Protein AF-A0A2E8S1W1-F1 (afdb_monomer_lite)

Sequence (260 aa):
MSAVVEEIRAYMEEKSALFGANGSVNFFDLLGVPNDATTDLIQKTYFQAVKKIHPDQLDRVGASELKQEAGELFQKLTEAYETLSDVRKRAIYMREAEKVKEGGPTVSSEDEARIFAHRASVMLKRSQFQEAETFCRRALEICPHDFNYKLDLVWALFQNPHVEASTREEEIRPILEGILKQHPGNARALYFMALYYKGKDQLNRERRYLTQALNVDPNYRDVQREMRLLEMRLRKRKKSFMGKLSDLLGSKGKKKKGGK

Structure (mmCIF, N/CA/C/O backbone):
data_AF-A0A2E8S1W1-F1
#
_entry.id   AF-A0A2E8S1W1-F1
#
loop_
_atom_site.group_PDB
_atom_site.id
_atom_site.type_symbol
_atom_site.label_atom_id
_atom_site.label_alt_id
_atom_site.label_comp_id
_atom_site.label_asym_id
_atom_site.label_entity_id
_atom_site.label_seq_id
_atom_site.pdbx_PDB_ins_code
_atom_site.Cartn_x
_atom_site.Cartn_y
_atom_site.Cartn_z
_atom_site.occupancy
_atom_site.B_iso_or_equiv
_atom_site.auth_seq_id
_atom_site.auth_comp_id
_atom_site.auth_asym_id
_atom_site.auth_atom_id
_atom_site.pdbx_PDB_model_num
ATOM 1 N N . MET A 1 1 ? 0.074 24.095 47.920 1.00 57.41 1 MET A N 1
ATOM 2 C CA . MET A 1 1 ? -0.932 23.016 47.840 1.00 57.41 1 MET A CA 1
ATOM 3 C C . MET A 1 1 ? -0.348 21.769 48.489 1.00 57.41 1 MET A C 1
ATOM 5 O O . MET A 1 1 ? 0.867 21.612 48.459 1.00 57.41 1 MET A O 1
ATOM 9 N N . SER A 1 2 ? -1.165 20.962 49.172 1.00 78.94 2 SER A N 1
ATOM 10 C CA . SER A 1 2 ? -0.705 19.731 49.841 1.00 78.94 2 SER A CA 1
ATOM 11 C C . SER A 1 2 ? -0.210 18.722 48.800 1.00 78.94 2 SER A C 1
ATOM 13 O O . SER A 1 2 ? -0.837 18.586 47.754 1.00 78.94 2 SER A O 1
ATOM 15 N N . ALA A 1 3 ? 0.877 17.993 49.081 1.00 86.44 3 ALA A N 1
ATOM 16 C CA . ALA A 1 3 ? 1.422 16.970 48.175 1.00 86.44 3 ALA A CA 1
ATOM 17 C C . ALA A 1 3 ? 0.371 15.920 47.757 1.00 86.44 3 ALA A C 1
ATOM 19 O O . ALA A 1 3 ? 0.398 15.424 46.637 1.00 86.44 3 ALA A O 1
ATOM 20 N N . VAL A 1 4 ? -0.600 15.646 48.635 1.00 87.50 4 VAL A N 1
ATOM 21 C CA . VAL A 1 4 ? -1.721 14.730 48.369 1.00 87.50 4 VAL A CA 1
ATOM 22 C C . VAL A 1 4 ? -2.691 15.300 47.327 1.00 87.50 4 VAL A C 1
ATOM 24 O O . VAL A 1 4 ? -3.240 14.554 46.525 1.00 87.50 4 VAL A O 1
ATOM 27 N N . VAL A 1 5 ? -2.900 16.619 47.323 1.00 89.12 5 VAL A N 1
ATOM 28 C CA . VAL A 1 5 ? -3.777 17.291 46.351 1.00 89.12 5 VAL A CA 1
ATOM 29 C C . VAL A 1 5 ? -3.150 17.259 44.960 1.00 89.12 5 VAL A C 1
ATOM 31 O O . VAL A 1 5 ? -3.847 16.970 43.993 1.00 89.12 5 VAL A O 1
ATOM 34 N N . GLU A 1 6 ? -1.834 17.468 44.862 1.00 90.19 6 GLU A N 1
ATOM 35 C CA . GLU A 1 6 ? -1.113 17.342 43.587 1.00 90.19 6 GLU A CA 1
ATOM 36 C C . GLU A 1 6 ? -1.118 15.901 43.058 1.00 90.19 6 GLU A C 1
ATOM 38 O O . GLU A 1 6 ? -1.286 15.695 41.862 1.00 90.19 6 GLU A O 1
ATOM 43 N N . GLU A 1 7 ? -1.004 14.891 43.929 1.00 91.56 7 GLU A N 1
ATOM 44 C CA . GLU A 1 7 ? -1.102 13.483 43.514 1.00 91.56 7 GLU A CA 1
ATOM 45 C C . GLU A 1 7 ? -2.489 13.153 42.942 1.00 91.56 7 GLU A C 1
ATOM 47 O O . GLU A 1 7 ? -2.600 12.494 41.907 1.00 91.56 7 GLU A O 1
ATOM 52 N N . ILE A 1 8 ? -3.555 13.624 43.597 1.00 91.38 8 ILE A N 1
ATOM 53 C CA . ILE A 1 8 ? -4.930 13.423 43.123 1.00 91.38 8 ILE A CA 1
ATOM 54 C C . ILE A 1 8 ? -5.146 14.146 41.793 1.00 91.38 8 ILE A C 1
ATOM 56 O O . ILE A 1 8 ? -5.716 13.556 40.877 1.00 91.38 8 ILE A O 1
ATOM 60 N N . ARG A 1 9 ? -4.650 15.381 41.658 1.00 91.06 9 ARG A N 1
ATOM 61 C CA . ARG A 1 9 ? -4.725 16.135 40.405 1.00 91.06 9 ARG A CA 1
ATOM 62 C C . ARG A 1 9 ? -3.997 15.416 39.274 1.00 91.06 9 ARG A C 1
ATOM 64 O O . ARG A 1 9 ? -4.606 15.177 38.241 1.00 91.06 9 ARG A O 1
ATOM 71 N N . ALA A 1 10 ? -2.748 15.003 39.484 1.00 91.38 10 ALA A N 1
ATOM 72 C CA . ALA A 1 10 ? -1.971 14.285 38.476 1.00 91.38 10 ALA A CA 1
ATOM 73 C C . ALA A 1 10 ? -2.659 12.979 38.047 1.00 91.38 10 ALA A C 1
ATOM 75 O O . ALA A 1 10 ? -2.710 12.662 36.862 1.00 91.38 10 ALA A O 1
ATOM 76 N N . TYR A 1 11 ? -3.250 12.248 38.999 1.00 91.31 11 TYR A N 1
ATOM 77 C CA . TYR A 1 11 ? -4.041 11.055 38.703 1.00 91.31 11 TYR A CA 1
ATOM 78 C C . TYR A 1 11 ? -5.283 11.373 37.856 1.00 91.31 11 TYR A C 1
ATOM 80 O O . TYR A 1 11 ? -5.591 10.647 36.911 1.00 91.31 11 TYR A O 1
ATOM 88 N N . MET A 1 12 ? -6.004 12.449 38.178 1.00 91.00 12 MET A N 1
ATOM 89 C CA . MET A 1 12 ? -7.176 12.879 37.414 1.00 91.00 12 MET A CA 1
ATOM 90 C C . MET A 1 12 ? -6.792 13.344 36.006 1.00 91.00 12 MET A C 1
ATOM 92 O O . MET A 1 12 ? -7.441 12.939 35.048 1.00 91.00 12 MET A O 1
ATOM 96 N N . GLU A 1 13 ? -5.714 14.114 35.862 1.00 89.69 13 GLU A N 1
ATOM 97 C CA . GLU A 1 13 ? -5.177 14.548 34.568 1.00 89.69 13 GLU A CA 1
ATOM 98 C C . GLU A 1 13 ? -4.751 13.354 33.702 1.00 89.69 13 GLU A C 1
ATOM 100 O O . GLU A 1 13 ? -5.134 13.277 32.535 1.00 89.69 13 GLU A O 1
ATOM 105 N N . GLU A 1 14 ? -4.026 12.384 34.273 1.00 90.00 14 GLU A N 1
ATOM 106 C CA . GLU A 1 14 ? -3.612 11.156 33.583 1.00 90.00 14 GLU A CA 1
ATOM 107 C C . GLU A 1 14 ? -4.822 10.383 33.040 1.00 90.00 14 GLU A C 1
ATOM 109 O O . GLU A 1 14 ? -4.818 9.935 31.892 1.00 90.00 14 GLU A O 1
ATOM 114 N N . LYS A 1 15 ? -5.879 10.233 33.848 1.00 88.00 15 LYS A N 1
ATOM 115 C CA . LYS A 1 15 ? -7.078 9.485 33.451 1.00 88.00 15 LYS A CA 1
ATOM 116 C C . LYS A 1 15 ? -7.953 10.246 32.465 1.00 88.00 15 LYS A C 1
ATOM 118 O O . LYS A 1 15 ? -8.429 9.639 31.507 1.00 88.00 15 LYS A O 1
ATOM 123 N N . SER A 1 16 ? -8.118 11.550 32.648 1.00 85.88 16 SER A N 1
ATOM 124 C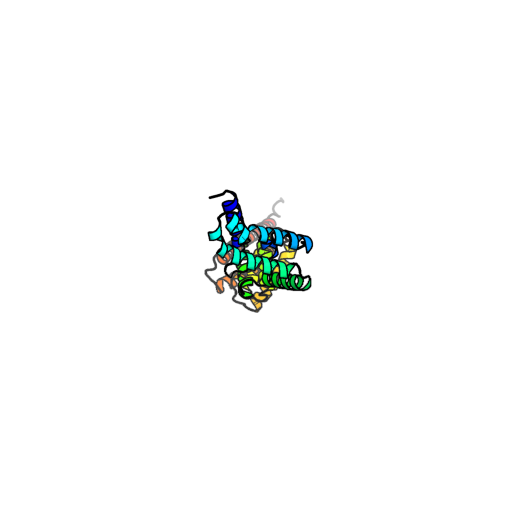 CA . SER A 1 16 ? -8.860 12.403 31.717 1.00 85.88 16 SER A CA 1
ATOM 125 C C . SER A 1 16 ? -8.157 12.524 30.361 1.00 85.88 16 SER A C 1
ATOM 127 O O . SER A 1 16 ? -8.830 12.614 29.337 1.00 85.88 16 SER A O 1
ATOM 129 N N . ALA A 1 17 ? -6.823 12.428 30.306 1.00 85.94 17 ALA A N 1
ATOM 130 C CA . ALA A 1 17 ? -6.064 12.410 29.051 1.00 85.94 17 ALA A CA 1
ATOM 131 C C . ALA A 1 17 ? -6.349 11.178 28.166 1.00 85.94 17 ALA A C 1
ATOM 133 O O . ALA A 1 17 ? -6.046 11.195 26.973 1.00 85.94 17 ALA A O 1
ATOM 134 N N . LEU A 1 18 ? -6.945 10.116 28.723 1.00 81.12 18 LEU A N 1
ATOM 135 C CA . LEU A 1 18 ? -7.378 8.939 27.961 1.00 81.12 18 LEU A CA 1
ATOM 136 C C . LEU A 1 18 ? -8.687 9.178 27.195 1.00 81.12 18 LEU A C 1
ATOM 138 O O . LEU A 1 18 ? -9.080 8.340 26.379 1.00 81.12 18 LEU A O 1
ATOM 142 N N . PHE A 1 19 ? -9.390 10.280 27.462 1.00 82.81 19 PHE A N 1
ATOM 143 C CA . PHE A 1 19 ? -10.653 10.581 26.802 1.00 82.81 19 PHE A CA 1
ATOM 144 C C . PHE A 1 19 ? -10.385 11.117 25.391 1.00 82.81 19 PHE A C 1
ATOM 146 O O . PHE A 1 19 ? -9.655 12.083 25.184 1.00 82.81 19 PHE A O 1
ATOM 153 N N . GLY A 1 20 ? -10.992 10.479 24.393 1.00 75.94 20 GLY A N 1
ATOM 154 C CA . GLY A 1 20 ? -10.967 10.947 23.011 1.00 75.94 20 GLY A CA 1
ATOM 155 C C . GLY A 1 20 ? -11.817 12.204 22.807 1.00 75.94 20 GLY A C 1
ATOM 156 O O . GLY A 1 20 ? -12.619 12.577 23.659 1.00 75.94 20 GLY A O 1
ATOM 157 N N . ALA A 1 21 ? -11.711 12.814 21.621 1.00 67.75 21 ALA A N 1
ATOM 158 C CA . ALA A 1 21 ? -12.393 14.068 21.267 1.00 67.75 21 ALA A CA 1
ATOM 159 C C . ALA A 1 21 ? -13.928 14.054 21.446 1.00 67.75 21 ALA A C 1
ATOM 161 O O . ALA A 1 21 ? -14.534 15.109 21.602 1.00 67.75 21 ALA A O 1
ATOM 162 N N . ASN A 1 22 ? -14.546 12.868 21.460 1.00 70.62 22 ASN A N 1
ATOM 163 C CA . ASN A 1 22 ? -15.988 12.679 21.654 1.00 70.62 22 ASN A CA 1
ATOM 164 C C . ASN A 1 22 ? -16.347 12.166 23.066 1.00 70.62 22 ASN A C 1
ATOM 166 O O . ASN A 1 22 ? -17.448 11.661 23.271 1.00 70.62 22 ASN A O 1
ATOM 170 N N . GLY A 1 23 ? -15.414 12.201 24.025 1.00 71.00 23 GLY A N 1
ATOM 171 C CA . GLY A 1 23 ? -15.597 11.638 25.371 1.00 71.00 23 GLY A CA 1
ATOM 172 C C . GLY A 1 23 ? -15.550 10.103 25.432 1.00 71.00 23 GLY A C 1
ATOM 173 O O . GLY A 1 23 ? -15.919 9.506 26.444 1.00 71.00 23 GLY A O 1
ATOM 174 N N . SER A 1 24 ? -15.119 9.448 24.349 1.00 77.00 24 SER A N 1
ATOM 175 C CA . SER A 1 24 ? -14.924 7.996 24.278 1.00 77.00 24 SER A CA 1
ATOM 176 C C . SER A 1 24 ? -13.621 7.584 24.962 1.00 77.00 24 SER A C 1
ATOM 178 O O . SER A 1 24 ? -12.595 8.218 24.732 1.00 77.00 24 SER A O 1
ATOM 180 N N . VAL A 1 25 ? -13.622 6.489 25.718 1.00 84.81 25 VAL A N 1
ATOM 181 C CA . VAL A 1 25 ? -12.427 5.976 26.403 1.00 84.81 25 VAL A CA 1
ATOM 182 C C . VAL A 1 25 ? -12.438 4.452 26.427 1.00 84.81 25 VAL A C 1
ATOM 184 O O . VAL A 1 25 ? -13.498 3.827 26.502 1.00 84.81 25 VAL A O 1
ATOM 187 N N . ASN A 1 26 ? -11.257 3.840 26.357 1.00 87.44 26 ASN A N 1
ATOM 188 C CA . ASN A 1 26 ? -11.120 2.410 26.591 1.00 87.44 26 ASN A CA 1
ATOM 189 C C . ASN A 1 26 ? -11.260 2.120 28.094 1.00 87.44 26 ASN A C 1
ATOM 191 O O . ASN A 1 26 ? -10.493 2.626 28.910 1.00 87.44 26 ASN A O 1
ATOM 195 N N . PHE A 1 27 ? -12.233 1.290 28.463 1.00 93.44 27 PHE A N 1
ATOM 196 C CA . PHE A 1 27 ? -12.552 0.967 29.8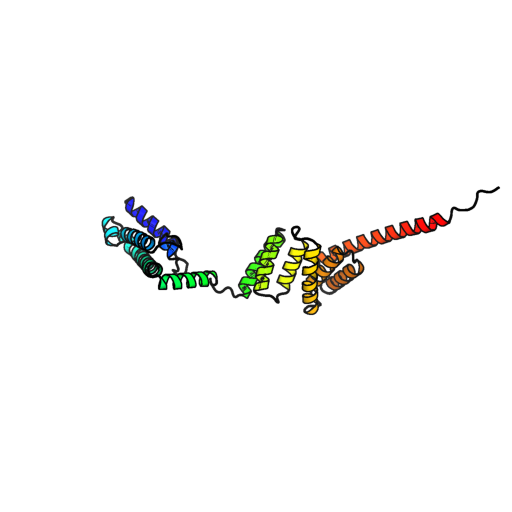50 1.00 93.44 27 PHE A CA 1
ATOM 197 C C . PHE A 1 27 ? -11.439 0.185 30.557 1.00 93.44 27 PHE A C 1
ATOM 199 O O . PHE A 1 27 ? -11.247 0.368 31.759 1.00 93.44 27 PHE A O 1
ATOM 206 N N . PHE A 1 28 ? -10.673 -0.633 29.829 1.00 90.75 28 PHE A N 1
ATOM 207 C CA . PHE A 1 28 ? -9.520 -1.344 30.387 1.00 90.75 28 PHE A CA 1
ATOM 208 C C . PHE A 1 28 ? -8.396 -0.365 30.744 1.00 90.75 28 PHE A C 1
ATOM 210 O O . PHE A 1 28 ? -7.882 -0.394 31.864 1.00 90.75 28 PHE A O 1
ATOM 217 N N . ASP A 1 29 ? -8.094 0.570 29.840 1.00 90.44 29 ASP A N 1
ATOM 218 C CA . ASP A 1 29 ? -7.067 1.598 30.046 1.00 90.44 29 ASP A CA 1
ATOM 219 C C . ASP A 1 29 ? -7.478 2.580 31.157 1.00 90.44 29 ASP A C 1
ATOM 221 O O . ASP A 1 29 ? -6.677 2.925 32.034 1.00 90.44 29 ASP A O 1
ATOM 225 N N . LEU A 1 30 ? -8.762 2.962 31.194 1.00 93.12 30 LEU A N 1
ATOM 226 C CA . LEU A 1 30 ? -9.318 3.816 32.242 1.00 93.12 30 LEU A CA 1
ATOM 227 C C . LEU A 1 30 ? -9.140 3.183 33.629 1.00 93.12 30 LEU A C 1
ATOM 229 O O . LEU A 1 30 ? -8.628 3.835 34.542 1.00 93.12 30 LEU A O 1
ATOM 233 N N . LEU A 1 31 ? -9.466 1.895 33.778 1.00 91.38 31 LEU A N 1
ATOM 234 C CA . LEU A 1 31 ? -9.254 1.151 35.026 1.00 91.38 31 LEU A CA 1
ATOM 235 C C . LEU A 1 31 ? -7.788 0.750 35.267 1.00 91.38 31 LEU A C 1
ATOM 237 O O . LEU A 1 31 ? -7.452 0.344 36.379 1.00 91.38 31 LEU A O 1
ATOM 241 N N . GLY A 1 32 ? -6.913 0.883 34.266 1.00 90.50 32 GLY A N 1
ATOM 242 C CA . GLY A 1 32 ? -5.499 0.509 34.350 1.00 90.50 32 GLY A CA 1
ATOM 243 C C . GLY A 1 32 ? -5.280 -0.999 34.488 1.00 90.50 32 GLY A C 1
ATOM 244 O O . GLY A 1 32 ? -4.398 -1.426 35.232 1.00 90.50 32 GLY A O 1
ATOM 245 N N . VAL A 1 33 ? -6.108 -1.808 33.825 1.00 90.25 33 VAL A N 1
ATOM 246 C CA . VAL A 1 33 ? -6.064 -3.279 33.881 1.00 90.25 33 VAL A CA 1
ATOM 247 C C . VAL A 1 33 ? -5.878 -3.868 32.480 1.00 90.25 33 VAL A C 1
ATOM 249 O O . VAL A 1 33 ? -6.314 -3.258 31.506 1.00 90.25 33 VAL A O 1
ATOM 252 N N . PRO A 1 34 ? -5.253 -5.051 32.336 1.00 85.38 34 PRO A N 1
ATOM 253 C CA . PRO A 1 34 ? -5.108 -5.682 31.028 1.00 85.38 34 PRO A CA 1
ATOM 254 C C . PRO A 1 34 ? -6.450 -6.221 30.495 1.00 85.38 34 PRO A C 1
ATOM 256 O O . PRO A 1 34 ? -7.392 -6.464 31.251 1.00 85.38 34 PRO A O 1
ATOM 259 N N . ASN A 1 35 ? -6.534 -6.455 29.181 1.00 83.06 35 ASN A N 1
ATOM 260 C CA . ASN A 1 35 ? -7.765 -6.921 28.518 1.00 83.06 35 ASN A CA 1
ATOM 261 C C . ASN A 1 35 ? -8.246 -8.304 28.998 1.00 83.06 35 ASN A C 1
ATOM 263 O O . ASN A 1 35 ? -9.426 -8.631 28.858 1.00 83.06 35 ASN A O 1
ATOM 267 N N . ASP A 1 36 ? -7.354 -9.116 29.566 1.00 84.38 36 ASP A N 1
ATOM 268 C CA . ASP A 1 36 ? -7.612 -10.438 30.144 1.00 84.38 36 ASP A CA 1
ATOM 269 C C . ASP A 1 36 ? -7.817 -10.403 31.673 1.00 84.38 36 ASP A C 1
ATOM 271 O O . ASP A 1 36 ? -7.948 -11.452 32.302 1.00 84.38 36 ASP A O 1
ATOM 275 N N . ALA A 1 37 ? -7.917 -9.210 32.277 1.00 86.19 37 ALA A N 1
ATOM 276 C CA . ALA A 1 37 ? -8.109 -9.036 33.716 1.00 86.19 37 ALA A CA 1
ATOM 277 C C . ALA A 1 37 ? -9.311 -9.824 34.257 1.00 86.19 37 ALA A C 1
ATOM 279 O O . ALA A 1 37 ? -10.367 -9.904 33.620 1.00 86.19 37 ALA A O 1
ATOM 280 N N . THR A 1 38 ? -9.172 -10.363 35.467 1.00 90.44 38 THR A N 1
ATOM 281 C CA . THR A 1 38 ? -10.262 -11.033 36.187 1.00 90.44 38 THR A CA 1
ATOM 282 C C . THR A 1 38 ? -11.248 -10.019 36.772 1.00 90.44 38 THR A C 1
ATOM 284 O O . THR A 1 38 ? -10.898 -8.861 37.015 1.00 90.44 38 THR A O 1
ATOM 287 N N . THR A 1 39 ? -12.484 -10.452 37.041 1.00 91.69 39 THR A N 1
ATOM 288 C CA . THR A 1 39 ? -13.510 -9.606 37.679 1.00 91.69 39 THR A CA 1
ATOM 289 C C . THR A 1 39 ? -13.045 -9.066 39.034 1.00 91.69 39 THR A C 1
ATOM 291 O O . THR A 1 39 ? -13.258 -7.890 39.322 1.00 91.69 39 THR A O 1
ATOM 294 N N . ASP A 1 40 ? -12.321 -9.870 39.818 1.00 92.12 40 ASP A N 1
ATOM 295 C CA . ASP A 1 40 ? -11.755 -9.448 41.106 1.00 92.12 40 ASP A CA 1
ATOM 296 C C . ASP A 1 40 ? -10.742 -8.305 40.946 1.00 92.12 40 ASP A C 1
ATOM 298 O O . ASP A 1 40 ? -10.721 -7.363 41.743 1.00 92.12 40 ASP A O 1
ATOM 302 N N . LEU A 1 41 ? -9.904 -8.358 39.901 1.00 89.75 41 LEU A N 1
ATOM 303 C CA . LEU A 1 41 ? -8.933 -7.303 39.614 1.00 89.75 41 LEU A CA 1
ATOM 304 C C . LEU A 1 41 ? -9.638 -6.007 39.198 1.00 89.75 41 LEU A C 1
ATOM 306 O O . LEU A 1 41 ? -9.303 -4.950 39.726 1.00 89.75 41 LEU A O 1
ATOM 310 N N . ILE A 1 42 ? -10.639 -6.104 38.319 1.00 93.56 42 ILE A N 1
ATOM 311 C CA . ILE A 1 42 ? -11.478 -4.979 37.870 1.00 93.56 42 ILE A CA 1
ATOM 312 C C . ILE A 1 42 ? -12.180 -4.309 39.060 1.00 93.56 42 ILE A C 1
ATOM 314 O O . ILE A 1 42 ? -12.169 -3.087 39.196 1.00 93.56 42 ILE A O 1
ATOM 318 N N . GLN A 1 43 ? -12.762 -5.106 39.958 1.00 94.06 43 GLN A N 1
ATOM 319 C CA . GLN A 1 43 ? -13.439 -4.608 41.151 1.00 94.06 43 GLN A CA 1
ATOM 320 C C . GLN A 1 43 ? -12.466 -3.904 42.100 1.00 94.06 43 GLN A C 1
ATOM 322 O O . GLN A 1 43 ? -12.746 -2.814 42.605 1.00 94.06 43 GLN A O 1
ATOM 327 N N . LYS A 1 44 ? -11.293 -4.504 42.322 1.00 94.56 44 LYS A N 1
ATOM 328 C CA . LYS A 1 44 ? -10.258 -3.938 43.187 1.00 94.56 44 LYS A CA 1
ATOM 329 C C . LYS A 1 44 ? -9.746 -2.595 42.662 1.00 94.56 44 LYS A C 1
ATOM 331 O O . LYS A 1 44 ? -9.633 -1.656 43.452 1.00 94.56 44 LYS A O 1
ATOM 336 N N . THR A 1 45 ? -9.431 -2.488 41.370 1.00 93.19 45 THR A N 1
ATOM 337 C CA . THR A 1 45 ? -8.916 -1.238 40.785 1.00 93.19 45 THR A CA 1
ATOM 338 C C . THR A 1 45 ? -9.970 -0.138 40.769 1.00 93.19 45 THR A C 1
ATOM 340 O O . THR A 1 45 ? -9.654 0.999 41.121 1.00 93.19 45 THR A O 1
ATOM 343 N N . TYR A 1 46 ? -11.231 -0.473 40.481 1.00 96.62 46 TYR A N 1
ATOM 344 C CA . TYR A 1 46 ? -12.344 0.472 40.562 1.00 96.62 46 TYR A CA 1
ATOM 345 C C . TYR A 1 46 ? -12.496 1.079 41.966 1.00 96.62 46 TYR A C 1
ATOM 347 O O . TYR A 1 46 ? -12.490 2.301 42.114 1.00 96.62 46 TYR A O 1
ATOM 355 N N . PHE A 1 47 ? -12.550 0.258 43.023 1.00 94.25 47 PHE A N 1
ATOM 356 C CA . PHE A 1 47 ? -12.689 0.779 44.391 1.00 94.25 47 PHE A CA 1
ATOM 357 C C . PHE A 1 47 ? -11.501 1.642 44.828 1.00 94.25 47 PHE A C 1
ATOM 359 O O . PHE A 1 47 ? -11.681 2.621 45.555 1.00 94.25 47 PHE A O 1
ATOM 366 N N . GLN A 1 48 ? -10.288 1.304 44.382 1.00 94.00 48 GLN A N 1
ATOM 367 C CA . GLN A 1 48 ? -9.108 2.133 44.626 1.00 94.00 48 GLN A CA 1
ATOM 368 C C . GLN A 1 48 ? -9.220 3.495 43.934 1.00 94.00 48 GLN A C 1
ATOM 370 O O . GLN A 1 48 ? -8.898 4.505 44.558 1.00 94.00 48 GLN A O 1
ATOM 375 N N . ALA A 1 49 ? -9.699 3.531 42.688 1.00 93.50 49 ALA A N 1
ATOM 376 C CA . ALA A 1 49 ? -9.912 4.764 41.937 1.00 93.50 49 ALA A CA 1
ATOM 377 C C . ALA A 1 49 ? -10.973 5.655 42.601 1.00 93.50 49 ALA A C 1
ATOM 379 O O . ALA A 1 49 ? -10.696 6.808 42.923 1.00 93.50 49 ALA A O 1
ATOM 380 N N . VAL A 1 50 ? -12.150 5.098 42.910 1.00 93.75 50 VAL A N 1
ATOM 381 C CA . VAL A 1 50 ? -13.253 5.825 43.561 1.00 93.75 50 VAL A CA 1
ATOM 382 C C . VAL A 1 50 ? -12.825 6.412 44.899 1.00 93.75 50 VAL A C 1
ATOM 384 O O . VAL A 1 50 ? -13.096 7.575 45.175 1.00 93.75 50 VAL A O 1
ATOM 387 N N . LYS A 1 51 ? -12.104 5.645 45.724 1.00 93.31 51 LYS A N 1
ATOM 388 C CA . LYS A 1 51 ? -11.634 6.124 47.029 1.00 93.31 51 LYS A CA 1
ATOM 389 C C . LYS A 1 51 ? -10.722 7.351 46.916 1.00 93.31 51 LYS A C 1
ATOM 391 O O . LYS A 1 51 ? -10.708 8.162 47.837 1.00 93.31 51 LYS A O 1
ATOM 396 N N . LYS A 1 52 ? -9.963 7.486 45.823 1.00 91.81 52 LYS A N 1
ATOM 397 C CA . LYS A 1 52 ? -9.086 8.643 45.587 1.00 91.81 52 LYS A CA 1
ATOM 398 C C . LYS A 1 52 ? -9.868 9.902 45.218 1.00 91.81 52 LYS A C 1
ATOM 400 O O . LYS A 1 52 ? -9.511 10.975 45.691 1.00 91.81 52 LYS A O 1
ATOM 405 N N . ILE A 1 53 ? -10.915 9.762 44.403 1.00 92.81 53 ILE A N 1
ATOM 406 C CA . ILE A 1 53 ? -11.645 10.895 43.808 1.00 92.81 53 ILE A CA 1
ATOM 407 C C . ILE A 1 53 ? -13.009 11.176 44.464 1.00 92.81 53 ILE A C 1
ATOM 409 O O . ILE A 1 53 ? -13.736 12.058 44.020 1.00 92.81 53 ILE A O 1
ATOM 413 N N . HIS A 1 54 ? -13.386 10.431 45.509 1.00 91.75 54 HIS A N 1
ATOM 414 C CA . HIS A 1 54 ? -14.671 10.602 46.190 1.00 91.75 54 HIS A CA 1
ATOM 415 C C . HIS A 1 54 ? -14.821 12.019 46.784 1.00 91.75 54 HIS A C 1
ATOM 417 O O . HIS A 1 54 ? -13.867 12.500 47.405 1.00 91.75 54 HIS A O 1
ATOM 423 N N . PRO A 1 55 ? -16.008 12.659 46.706 1.00 89.88 55 PRO A N 1
ATOM 424 C CA . PRO A 1 55 ? -16.231 14.010 47.230 1.00 89.88 55 PRO A CA 1
ATOM 425 C C . PRO A 1 55 ? -15.776 14.205 48.683 1.00 89.88 55 PRO A C 1
ATOM 427 O O . PRO A 1 55 ? -15.076 15.173 48.968 1.00 89.88 55 PRO A O 1
ATOM 430 N N . ASP A 1 56 ? -16.082 13.255 49.575 1.00 92.06 56 ASP A N 1
ATOM 431 C CA . ASP A 1 56 ? -15.648 13.311 50.982 1.00 92.06 56 ASP A CA 1
ATOM 432 C C . ASP A 1 56 ? -14.122 13.283 51.136 1.00 92.06 56 ASP A C 1
ATOM 434 O O . ASP A 1 56 ? -13.563 13.942 52.013 1.00 92.06 56 ASP A O 1
ATOM 438 N N . GLN A 1 57 ? -13.427 12.513 50.290 1.00 90.81 57 GLN A N 1
ATOM 439 C CA . GLN A 1 57 ? -11.968 12.458 50.311 1.00 90.81 57 GLN A CA 1
ATOM 440 C C . GLN A 1 57 ? -11.385 13.785 49.819 1.00 90.81 57 GLN A C 1
ATOM 442 O O . GLN A 1 57 ? -10.436 14.275 50.431 1.00 90.81 57 GLN A O 1
ATOM 447 N N . LEU A 1 58 ? -11.966 14.376 48.769 1.00 92.06 58 LEU A N 1
ATOM 448 C CA . LEU A 1 58 ? -11.565 15.680 48.234 1.00 92.06 58 LEU A CA 1
ATOM 449 C C . LEU A 1 58 ? -11.765 16.801 49.259 1.00 92.06 58 LEU A C 1
ATOM 451 O O . LEU A 1 58 ? -10.855 17.602 49.460 1.00 92.06 58 LEU A O 1
ATOM 455 N N . ASP A 1 59 ? -12.892 16.816 49.974 1.00 91.06 59 ASP A N 1
ATOM 456 C CA . ASP A 1 59 ? -13.126 17.780 51.057 1.00 91.06 59 ASP A CA 1
ATOM 457 C C . ASP A 1 59 ? -12.110 17.627 52.184 1.00 91.06 59 ASP A C 1
ATOM 459 O O . ASP A 1 59 ? -11.551 18.612 52.667 1.00 91.06 59 ASP A O 1
ATOM 463 N N . ARG A 1 60 ? -11.810 16.383 52.570 1.00 89.38 60 ARG A N 1
ATOM 464 C CA . ARG A 1 60 ? -10.854 16.095 53.642 1.00 89.38 60 ARG A CA 1
ATOM 465 C C . ARG A 1 60 ? -9.445 16.598 53.328 1.00 89.38 60 ARG A C 1
ATOM 467 O O . ARG A 1 60 ? -8.720 16.974 54.247 1.00 89.38 60 ARG A O 1
ATOM 474 N N . VAL A 1 61 ? -9.033 16.563 52.060 1.00 90.19 61 VAL A N 1
ATOM 475 C CA . VAL A 1 61 ? -7.704 17.035 51.631 1.00 90.19 61 VAL A CA 1
ATOM 476 C C . VAL A 1 61 ? -7.696 18.497 51.177 1.00 90.19 61 VAL A C 1
ATOM 478 O O . VAL A 1 61 ? -6.630 19.003 50.831 1.00 90.19 61 VAL A O 1
ATOM 481 N N . GLY A 1 62 ? -8.847 19.177 51.210 1.00 90.06 62 GLY A N 1
ATOM 482 C CA . GLY A 1 62 ? -8.985 20.571 50.791 1.00 90.06 62 GLY A CA 1
ATOM 483 C C . GLY A 1 62 ? -8.867 20.776 49.280 1.00 90.06 62 GLY A C 1
ATOM 484 O O . GLY A 1 62 ? -8.334 21.797 48.867 1.00 90.06 62 GLY A O 1
ATOM 485 N N . ALA A 1 63 ? -9.325 19.804 48.484 1.00 90.00 63 ALA A N 1
ATOM 486 C CA . ALA A 1 63 ? -9.346 19.829 47.019 1.00 90.00 63 ALA A CA 1
ATOM 487 C C . ALA A 1 63 ? -10.779 19.959 46.472 1.00 90.00 63 ALA A C 1
ATOM 489 O O . ALA A 1 63 ? -11.147 19.319 45.482 1.00 90.00 63 ALA A O 1
ATOM 490 N N . SER A 1 64 ? -11.633 20.727 47.155 1.00 89.06 64 SER A N 1
ATOM 491 C CA . SER A 1 64 ? -13.044 20.878 46.784 1.00 89.06 64 SER A CA 1
ATOM 492 C C . SER A 1 64 ? -13.221 21.468 45.376 1.00 89.06 64 SER A C 1
ATOM 494 O O . SER A 1 64 ? -14.251 21.230 44.750 1.00 89.06 64 SER A O 1
ATOM 496 N N . GLU A 1 65 ? -12.219 22.176 44.850 1.00 89.50 65 GLU A N 1
ATOM 497 C CA . GLU A 1 65 ? -12.166 22.678 43.475 1.00 89.50 65 GLU A CA 1
ATOM 498 C C . GLU A 1 65 ? -12.152 21.565 42.412 1.00 89.50 65 GLU A C 1
ATOM 500 O O . GLU A 1 65 ? -12.656 21.773 41.314 1.00 89.50 65 GLU A O 1
ATOM 505 N N . LEU A 1 66 ? -11.657 20.365 42.742 1.00 90.56 66 LEU A N 1
ATOM 506 C CA . LEU A 1 66 ? -11.589 19.227 41.815 1.00 90.56 66 LEU A CA 1
ATOM 507 C C . LEU A 1 66 ? -12.902 18.436 41.738 1.00 90.56 66 LEU A C 1
ATOM 509 O O . LEU A 1 66 ? -13.028 17.526 40.922 1.00 90.56 66 LEU A O 1
ATOM 513 N N . LYS A 1 67 ? -13.897 18.749 42.581 1.00 90.50 67 LYS A N 1
ATOM 514 C CA . LYS A 1 67 ? -15.140 17.964 42.699 1.00 90.50 67 LYS A CA 1
ATOM 515 C C . LYS A 1 67 ? -15.904 17.816 41.389 1.00 90.50 67 LYS A C 1
ATOM 517 O O . LYS A 1 67 ? -16.500 16.766 41.163 1.00 90.50 67 LYS A O 1
ATOM 522 N N . GLN A 1 68 ? -15.912 18.855 40.556 1.00 89.69 68 GLN A N 1
ATOM 523 C CA . GLN A 1 68 ? -16.618 18.821 39.279 1.00 89.69 68 GLN A CA 1
ATOM 524 C C . GLN A 1 68 ? -15.964 17.817 38.319 1.00 89.69 68 GLN A C 1
ATOM 526 O O . GLN A 1 68 ? -16.623 16.880 37.875 1.00 89.69 68 GLN A O 1
ATOM 531 N N . GLU A 1 69 ? -14.660 17.958 38.077 1.00 89.38 69 GLU A N 1
ATOM 532 C CA . GLU A 1 69 ? -13.877 17.054 37.220 1.00 89.38 69 GLU A CA 1
ATOM 533 C C . GLU A 1 69 ? -13.870 15.617 37.764 1.00 89.38 69 GLU A C 1
ATOM 535 O O . GLU A 1 69 ? -13.993 14.645 37.017 1.00 89.38 69 GLU A O 1
ATOM 540 N N . ALA A 1 70 ? -13.795 15.468 39.090 1.00 91.88 70 ALA A N 1
ATOM 541 C CA . ALA A 1 70 ? -13.866 14.173 39.755 1.00 91.88 70 ALA A CA 1
ATOM 542 C C . ALA A 1 70 ? -15.219 13.489 39.535 1.00 91.88 70 ALA A C 1
ATOM 544 O O . ALA A 1 70 ? -15.262 12.267 39.415 1.00 91.88 70 ALA A O 1
ATOM 545 N N . GLY A 1 71 ? -16.312 14.254 39.447 1.00 91.31 71 GLY A N 1
ATOM 546 C CA . GLY A 1 71 ? -17.643 13.737 39.136 1.00 91.31 71 GLY A CA 1
ATOM 547 C C . GLY A 1 71 ? -17.730 13.128 37.734 1.00 91.31 71 GLY A C 1
ATOM 548 O O . GLY A 1 71 ? -18.256 12.025 37.577 1.00 91.31 71 GLY A O 1
ATOM 549 N N . GLU A 1 72 ? -17.163 13.798 36.729 1.00 90.12 72 GLU A N 1
ATOM 550 C CA . GLU A 1 72 ? -17.127 13.301 35.345 1.00 90.12 72 GLU A CA 1
ATOM 551 C C . GLU A 1 72 ? -16.287 12.021 35.231 1.00 90.12 72 GLU A C 1
ATOM 553 O O . GLU A 1 72 ? -16.732 11.012 34.672 1.00 90.12 72 GLU A O 1
ATOM 558 N N . LEU A 1 73 ? -15.095 12.024 35.838 1.00 91.56 73 LEU A N 1
ATOM 559 C CA . LEU A 1 73 ? -14.229 10.849 35.876 1.00 91.56 73 LEU A CA 1
ATOM 560 C C . LEU A 1 73 ? -14.880 9.690 36.648 1.00 91.56 73 LEU A C 1
ATOM 562 O O . LEU A 1 73 ? -14.805 8.538 36.216 1.00 91.56 73 LEU A O 1
ATOM 566 N N . PHE A 1 74 ? -15.557 9.979 37.761 1.00 93.50 74 PHE A N 1
ATOM 567 C CA . PHE A 1 74 ? -16.283 8.990 38.556 1.00 93.50 74 PHE A CA 1
ATOM 568 C C . PHE A 1 74 ? -17.401 8.319 37.754 1.00 93.50 74 PHE A C 1
ATOM 570 O O . PHE A 1 74 ? -17.529 7.091 37.786 1.00 93.50 74 PHE A O 1
ATOM 577 N N . GLN A 1 75 ? -18.174 9.094 36.988 1.00 92.25 75 GLN A N 1
ATOM 578 C CA . GLN A 1 75 ? -19.214 8.548 36.119 1.00 92.25 75 GLN A CA 1
ATOM 579 C C . GLN A 1 75 ? -18.617 7.568 35.100 1.00 92.25 75 GLN A C 1
ATOM 581 O O . GLN A 1 75 ? -19.122 6.455 34.947 1.00 92.25 75 GLN A O 1
ATOM 586 N N . LYS A 1 76 ? -17.497 7.935 34.463 1.00 92.44 76 LYS A N 1
ATOM 587 C CA . LYS A 1 76 ? -16.815 7.073 33.487 1.00 92.44 76 LYS A CA 1
ATOM 588 C C . LYS A 1 76 ? -16.178 5.831 34.102 1.00 92.44 76 LYS A C 1
ATOM 590 O O . LYS A 1 76 ? -16.260 4.753 33.516 1.00 92.44 76 LYS A O 1
ATOM 595 N N . LEU A 1 77 ? -15.594 5.942 35.293 1.00 94.38 77 LEU A N 1
ATOM 596 C CA . LEU A 1 77 ? -15.074 4.789 36.034 1.00 94.38 77 LEU A CA 1
ATOM 597 C C . LEU A 1 77 ? -16.187 3.807 36.414 1.00 94.38 77 LEU A C 1
ATOM 599 O O . LEU A 1 77 ? -15.985 2.596 36.338 1.00 94.38 77 LEU A O 1
ATOM 603 N N . THR A 1 78 ? -17.358 4.324 36.790 1.00 94.75 78 THR A N 1
ATOM 604 C CA . THR A 1 78 ? -18.533 3.506 37.123 1.00 94.75 78 THR A CA 1
ATOM 605 C C . THR A 1 78 ? -19.052 2.775 35.887 1.00 94.75 78 THR A C 1
ATOM 607 O O . THR A 1 78 ? -19.234 1.561 35.930 1.00 94.75 78 THR A O 1
ATOM 610 N N . GLU A 1 79 ? -19.193 3.478 34.760 1.00 94.00 79 GLU A N 1
ATOM 611 C CA . GLU A 1 79 ? -19.583 2.897 33.467 1.00 94.00 79 GLU A CA 1
ATOM 612 C C . GLU A 1 79 ? -18.624 1.768 33.037 1.00 94.00 79 GLU A C 1
ATOM 614 O O . GLU A 1 79 ? -19.058 0.676 32.652 1.00 94.00 79 GLU A O 1
ATOM 619 N N . ALA A 1 80 ? -17.313 1.998 33.177 1.00 93.75 80 ALA A N 1
ATOM 620 C CA . ALA A 1 80 ? -16.281 1.004 32.899 1.00 93.75 80 ALA A CA 1
ATOM 621 C C . ALA A 1 80 ? -16.401 -0.226 33.809 1.00 93.75 80 ALA A C 1
ATOM 623 O O . ALA A 1 80 ? -16.372 -1.360 33.327 1.00 93.75 80 ALA A O 1
ATOM 624 N N . TYR A 1 81 ? -16.575 -0.021 35.117 1.00 96.31 81 TYR A N 1
ATOM 625 C CA . TYR A 1 81 ? -16.740 -1.107 36.079 1.00 96.31 81 TYR A CA 1
ATOM 626 C C . TYR A 1 81 ? -17.993 -1.940 35.796 1.00 96.31 81 TYR A C 1
ATOM 628 O O . TYR A 1 81 ? -17.901 -3.165 35.703 1.00 96.31 81 TYR A O 1
ATOM 636 N N . GLU A 1 82 ? -19.152 -1.309 35.607 1.00 94.81 82 GLU A N 1
ATOM 637 C CA . GLU A 1 82 ? -20.413 -2.007 35.327 1.00 94.81 82 GLU A CA 1
ATOM 638 C C . GLU A 1 82 ? -20.368 -2.804 34.022 1.00 94.81 82 GLU A C 1
ATOM 640 O O . GLU A 1 82 ? -20.994 -3.860 33.914 1.00 94.81 82 GLU A O 1
ATOM 645 N N . THR A 1 83 ? -19.630 -2.307 33.028 1.00 94.44 83 THR A N 1
ATOM 646 C CA . THR A 1 83 ? -19.474 -2.976 31.736 1.00 94.44 83 THR A CA 1
ATOM 647 C C . THR A 1 83 ? -18.500 -4.147 31.821 1.00 94.44 83 THR A C 1
ATOM 649 O O . THR A 1 83 ? -18.789 -5.219 31.294 1.00 94.44 83 THR A O 1
ATOM 652 N N . LEU A 1 84 ? -17.348 -3.971 32.476 1.00 94.12 84 LEU A N 1
ATOM 653 C CA . LEU A 1 84 ? -16.279 -4.973 32.489 1.00 94.12 84 LEU A CA 1
ATOM 654 C C . LEU A 1 84 ? -16.457 -6.062 33.558 1.00 94.12 84 LEU A C 1
ATOM 656 O O . LEU A 1 84 ? -15.921 -7.160 33.394 1.00 94.12 84 LEU A O 1
ATOM 660 N N . SER A 1 85 ? -17.196 -5.785 34.636 1.00 92.75 85 SER A N 1
ATOM 661 C CA . SER A 1 85 ? -17.474 -6.768 35.695 1.00 92.75 85 SER A CA 1
ATOM 662 C C . SER A 1 85 ? -18.553 -7.790 35.310 1.00 92.75 85 SER A C 1
ATOM 664 O O . SER A 1 85 ? -18.499 -8.934 35.768 1.00 92.75 85 SER A O 1
ATOM 666 N N . ASP A 1 86 ? -19.492 -7.422 34.432 1.00 92.75 86 ASP A N 1
ATOM 667 C CA . ASP A 1 86 ? -20.513 -8.323 33.893 1.00 92.75 86 ASP A CA 1
ATOM 668 C C . ASP A 1 86 ? -19.983 -9.066 32.657 1.00 92.75 86 ASP A C 1
ATOM 670 O O . ASP A 1 86 ? -19.616 -8.466 31.647 1.00 92.75 86 ASP A O 1
ATOM 674 N N . VAL A 1 87 ? -19.983 -10.401 32.715 1.00 87.31 87 VAL A N 1
ATOM 675 C CA . VAL A 1 87 ? -19.447 -11.267 31.650 1.00 87.31 87 VAL A CA 1
ATOM 676 C C . VAL A 1 87 ? -20.122 -11.017 30.295 1.00 87.31 87 VAL A C 1
ATOM 678 O O . VAL A 1 87 ? -19.452 -11.030 29.260 1.00 87.31 87 VAL A O 1
ATOM 681 N N . ARG A 1 88 ? -21.441 -10.782 30.271 1.00 87.19 88 ARG A N 1
ATOM 682 C CA . ARG A 1 88 ? -22.192 -10.543 29.029 1.00 87.19 88 ARG A CA 1
ATOM 683 C C . ARG A 1 88 ? -21.900 -9.153 28.481 1.00 87.19 88 ARG A C 1
ATOM 685 O O . ARG A 1 88 ? -21.626 -9.033 27.288 1.00 87.19 88 ARG A O 1
ATOM 692 N N . LYS A 1 89 ? -21.925 -8.120 29.331 1.00 91.31 89 LYS A N 1
ATOM 693 C CA . LYS A 1 89 ? -21.620 -6.743 28.907 1.00 91.31 89 LYS A CA 1
ATOM 694 C C . LYS A 1 89 ? -20.178 -6.614 28.427 1.00 91.31 89 LYS A C 1
ATOM 696 O O . LYS A 1 89 ? -19.955 -6.031 27.372 1.00 91.31 89 LYS A O 1
ATOM 701 N N . ARG A 1 90 ? -19.223 -7.247 29.114 1.00 91.00 90 ARG A N 1
ATOM 702 C CA . ARG A 1 90 ? -17.817 -7.297 28.699 1.00 91.00 90 ARG A CA 1
ATOM 703 C C . ARG A 1 90 ? -17.659 -7.937 27.327 1.00 91.00 90 ARG A C 1
ATOM 705 O O . ARG A 1 90 ? -16.939 -7.402 26.494 1.00 91.00 90 ARG A O 1
ATOM 712 N N . ALA A 1 91 ? -18.344 -9.051 27.068 1.00 83.56 91 ALA A N 1
ATOM 713 C CA . ALA A 1 91 ? -18.287 -9.707 25.763 1.00 83.56 91 ALA A CA 1
ATOM 714 C C . ALA A 1 91 ? -18.850 -8.821 24.636 1.00 83.56 91 ALA A C 1
ATOM 716 O O . ALA A 1 91 ? -18.288 -8.799 23.542 1.00 83.56 91 ALA A O 1
ATOM 717 N N . ILE A 1 92 ? -19.936 -8.082 24.892 1.00 84.19 92 ILE A N 1
ATOM 718 C CA . ILE A 1 92 ? -20.495 -7.110 23.938 1.00 84.19 92 ILE A CA 1
ATOM 719 C C . ILE A 1 92 ? -19.506 -5.964 23.717 1.00 84.19 92 ILE A C 1
ATOM 721 O O . ILE A 1 92 ? -19.148 -5.697 22.575 1.00 84.19 92 ILE A O 1
ATOM 725 N N . TYR A 1 93 ? -18.996 -5.368 24.794 1.00 85.62 93 TYR A N 1
ATOM 726 C CA . TYR A 1 93 ? -18.019 -4.283 24.750 1.00 85.62 93 TYR A CA 1
ATOM 727 C C . TYR A 1 93 ? -16.754 -4.667 23.980 1.00 85.62 93 TYR A C 1
ATOM 729 O O . TYR A 1 93 ? -16.294 -3.910 23.136 1.00 85.62 93 TYR A O 1
ATOM 737 N N . MET A 1 94 ? -16.208 -5.863 24.215 1.00 82.75 94 MET A N 1
ATOM 738 C CA . MET A 1 94 ? -15.030 -6.350 23.494 1.00 82.75 94 MET A CA 1
ATOM 739 C C . MET A 1 94 ? -15.320 -6.544 22.003 1.00 82.75 94 MET A C 1
ATOM 741 O O . MET A 1 94 ? -14.510 -6.133 21.180 1.00 82.75 94 MET A O 1
ATOM 745 N N . ARG A 1 95 ? -16.492 -7.082 21.641 1.00 80.06 95 ARG A N 1
ATOM 746 C CA . ARG A 1 95 ? -16.912 -7.192 20.234 1.00 80.06 95 ARG A CA 1
ATOM 747 C C . ARG A 1 95 ? -17.118 -5.830 19.583 1.00 80.06 95 ARG A C 1
ATOM 749 O O . ARG A 1 95 ? -16.802 -5.662 18.413 1.00 80.06 95 ARG A O 1
ATOM 756 N N . GLU A 1 96 ? -17.676 -4.864 20.303 1.00 76.31 96 GLU A N 1
ATOM 757 C CA . GLU A 1 96 ? -17.842 -3.496 19.811 1.00 76.31 96 GLU A CA 1
ATOM 758 C C . GLU A 1 96 ? -16.493 -2.790 19.676 1.00 76.31 96 GLU A C 1
ATOM 760 O O . GLU A 1 96 ? -16.249 -2.155 18.659 1.00 76.31 96 GLU A O 1
ATOM 765 N N . ALA A 1 97 ? -15.572 -2.971 20.622 1.00 69.62 97 ALA A N 1
ATOM 766 C CA . ALA A 1 97 ? -14.211 -2.450 20.542 1.00 69.62 97 ALA A CA 1
ATOM 767 C C . ALA A 1 97 ? -13.411 -3.086 19.390 1.00 69.62 97 ALA A C 1
ATOM 769 O O . ALA A 1 97 ? -12.629 -2.400 18.736 1.00 69.62 97 ALA A O 1
ATOM 770 N N . GLU A 1 98 ? -13.622 -4.372 19.100 1.00 64.88 98 GLU A N 1
ATOM 771 C CA . GLU A 1 98 ? -13.087 -5.043 17.908 1.00 64.88 98 GLU A CA 1
ATOM 772 C C . GLU A 1 98 ? -13.694 -4.464 16.624 1.00 64.88 98 GLU A C 1
ATOM 774 O O . GLU A 1 98 ? -12.951 -4.094 15.719 1.00 64.88 98 GLU A O 1
ATOM 779 N N . LYS A 1 99 ? -15.015 -4.249 16.583 1.00 56.69 99 LYS A N 1
ATOM 780 C CA . LYS A 1 99 ? -15.686 -3.561 15.467 1.00 56.69 99 LYS A CA 1
ATOM 781 C C . LYS A 1 99 ? -15.244 -2.108 15.294 1.00 56.69 99 LYS A C 1
ATOM 783 O O . LYS A 1 99 ? -15.263 -1.614 14.180 1.00 56.69 99 LYS A O 1
ATOM 788 N N . VAL A 1 100 ? -14.851 -1.418 16.367 1.00 52.12 100 VAL A N 1
ATOM 789 C CA . VAL A 1 100 ? -14.305 -0.049 16.328 1.00 52.12 100 VAL A CA 1
ATOM 790 C C . VAL A 1 100 ? -12.831 -0.051 15.908 1.00 52.12 100 VAL A C 1
ATOM 792 O O . VAL A 1 100 ? -12.394 0.881 15.239 1.00 52.12 100 VAL A O 1
ATOM 795 N N . LYS A 1 101 ? -12.058 -1.110 16.187 1.00 50.78 101 LYS A N 1
ATOM 796 C CA . LYS A 1 101 ? -10.757 -1.329 15.520 1.00 50.78 101 LYS A CA 1
ATOM 797 C C . LYS A 1 101 ? -10.926 -1.588 14.019 1.00 50.78 101 LYS A C 1
ATOM 799 O O . LYS A 1 101 ? -10.057 -1.203 13.246 1.00 50.78 101 LYS A O 1
ATOM 804 N N . GLU A 1 102 ? -12.063 -2.152 13.626 1.00 47.84 102 GLU A N 1
ATOM 805 C CA . GLU A 1 102 ? -12.537 -2.256 12.240 1.00 47.84 102 GLU A CA 1
ATOM 806 C C . GLU A 1 102 ? -13.389 -1.037 11.795 1.00 47.84 102 GLU A C 1
ATOM 808 O O . GLU A 1 102 ? -13.958 -1.048 10.707 1.00 47.84 102 GLU A O 1
ATOM 813 N N . GLY A 1 103 ? -13.480 0.031 12.607 1.00 43.41 103 GLY A N 1
ATOM 814 C CA . GLY A 1 103 ? -14.529 1.055 12.476 1.00 43.41 103 GLY A CA 1
ATOM 815 C C . GLY A 1 103 ? -14.292 2.369 13.238 1.00 43.41 103 GLY A C 1
ATOM 816 O O . GLY A 1 103 ? -15.218 2.908 13.845 1.00 43.41 103 GLY A O 1
ATOM 817 N N . GLY A 1 104 ? -13.067 2.910 13.201 1.00 39.94 104 GLY A N 1
ATOM 818 C CA . GLY A 1 104 ? -12.816 4.347 13.427 1.00 39.94 104 GLY A CA 1
ATOM 819 C C . GLY A 1 104 ? -13.456 5.194 12.311 1.00 39.94 104 GLY A C 1
ATOM 820 O O . GLY A 1 104 ? -13.968 4.598 11.366 1.00 39.94 104 GLY A O 1
ATOM 821 N N . PRO A 1 105 ? -13.460 6.549 12.395 1.00 43.94 105 PRO A N 1
ATOM 822 C CA . PRO A 1 105 ? -14.333 7.431 11.596 1.00 43.94 105 PRO A CA 1
ATOM 823 C C . PRO A 1 105 ? -14.360 6.945 10.156 1.00 43.94 105 PRO A C 1
ATOM 825 O O . PRO A 1 105 ? -13.273 6.748 9.628 1.00 43.94 105 PRO A O 1
ATOM 828 N N . THR A 1 106 ? -15.544 6.683 9.583 1.00 50.06 106 THR A N 1
ATOM 829 C CA . THR A 1 106 ? -15.717 5.954 8.314 1.00 50.06 106 THR A CA 1
ATOM 830 C C . THR A 1 106 ? -14.988 6.648 7.166 1.00 50.06 106 THR A C 1
ATOM 832 O O . THR A 1 106 ? -15.572 7.370 6.363 1.00 50.06 106 THR A O 1
ATOM 835 N N . VAL A 1 107 ? -13.685 6.418 7.112 1.00 53.59 107 VAL A N 1
ATOM 836 C CA . VAL A 1 107 ? -12.864 6.350 5.930 1.00 53.59 107 VAL A CA 1
ATOM 837 C C . VAL A 1 107 ? -13.622 5.330 5.093 1.00 53.59 107 VAL A C 1
ATOM 839 O O . VAL A 1 107 ? -13.739 4.171 5.493 1.00 53.59 107 VAL A O 1
ATOM 842 N N . SER A 1 108 ? -14.267 5.783 4.014 1.00 66.12 108 SER A N 1
ATOM 843 C CA . SER A 1 108 ? -14.901 4.863 3.064 1.00 66.12 108 SER A CA 1
ATOM 844 C C . SER A 1 108 ? -13.907 3.739 2.750 1.00 66.12 108 SER A C 1
ATOM 846 O O . SER A 1 108 ? -12.700 3.983 2.763 1.00 66.12 108 SER A O 1
ATOM 848 N N . SER A 1 109 ? -14.357 2.526 2.429 1.00 69.00 109 SER A N 1
ATOM 849 C CA . SER A 1 109 ? -13.443 1.458 1.992 1.00 69.00 109 SER A CA 1
ATOM 850 C C . SER A 1 109 ? -12.493 1.960 0.885 1.00 69.00 109 SER A C 1
ATOM 852 O O . SER A 1 109 ? -11.302 1.660 0.867 1.00 69.00 109 SER A O 1
ATOM 854 N N . GLU A 1 110 ? -12.971 2.866 0.030 1.00 74.94 110 GLU A N 1
ATOM 855 C CA . GLU A 1 110 ? -12.145 3.560 -0.961 1.00 74.94 110 GLU A CA 1
ATOM 856 C C . GLU A 1 110 ? -11.082 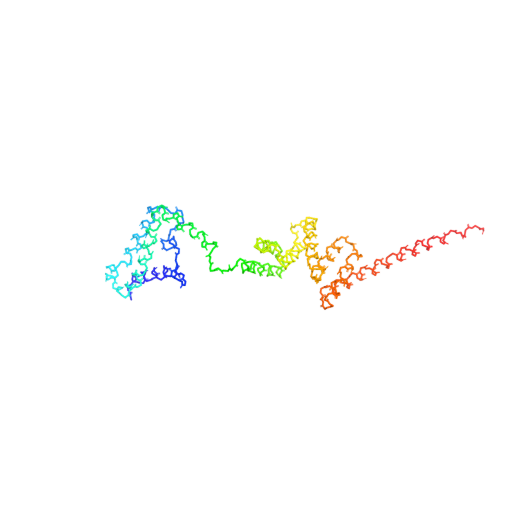4.486 -0.349 1.00 74.94 110 GLU A C 1
ATOM 858 O O . GLU A 1 110 ? -9.960 4.564 -0.845 1.00 74.94 110 GLU A O 1
ATOM 863 N N . ASP A 1 111 ? -11.405 5.205 0.720 1.00 74.56 111 ASP A N 1
ATOM 864 C CA . ASP A 1 111 ? -10.474 6.081 1.428 1.00 74.56 111 ASP A CA 1
ATOM 865 C C . ASP A 1 111 ? -9.382 5.262 2.134 1.00 74.56 111 ASP A C 1
ATOM 867 O O . ASP A 1 111 ? -8.221 5.673 2.170 1.00 74.56 111 ASP A O 1
ATOM 871 N N . GLU A 1 112 ? -9.723 4.072 2.628 1.00 74.38 112 GLU A N 1
ATOM 872 C CA . GLU A 1 112 ? -8.784 3.156 3.274 1.00 74.38 112 GLU A CA 1
ATOM 873 C C . GLU A 1 112 ? -7.816 2.576 2.238 1.00 74.38 112 GLU A C 1
ATOM 875 O O . GLU A 1 112 ? -6.594 2.602 2.426 1.00 74.38 112 GLU A O 1
ATOM 880 N N . ALA A 1 113 ? -8.344 2.172 1.079 1.00 82.00 113 ALA A N 1
ATOM 881 C CA . ALA A 1 113 ? -7.533 1.775 -0.063 1.00 82.00 113 ALA A CA 1
ATOM 882 C C . ALA A 1 113 ? -6.575 2.900 -0.492 1.00 82.00 113 ALA A C 1
ATOM 884 O O . ALA A 1 113 ? -5.395 2.642 -0.749 1.00 82.00 113 ALA A O 1
ATOM 885 N N . ARG A 1 114 ? -7.024 4.167 -0.482 1.00 84.62 114 ARG A N 1
ATOM 886 C CA . ARG A 1 114 ? -6.156 5.323 -0.766 1.00 84.62 114 ARG A CA 1
ATOM 887 C C . ARG A 1 114 ? -5.057 5.513 0.277 1.00 84.62 114 ARG A C 1
ATOM 889 O O . ARG A 1 114 ? -3.941 5.870 -0.102 1.00 84.62 114 ARG A O 1
ATOM 896 N N . ILE A 1 115 ? -5.322 5.262 1.559 1.00 79.81 115 ILE A N 1
ATOM 897 C CA . ILE A 1 115 ? -4.295 5.324 2.613 1.00 79.81 115 ILE A CA 1
ATOM 898 C C . ILE A 1 115 ? -3.219 4.259 2.371 1.00 79.81 115 ILE A C 1
ATOM 900 O O . ILE A 1 115 ? -2.024 4.573 2.410 1.00 79.81 115 ILE A O 1
ATOM 904 N N . PHE A 1 116 ? -3.616 3.017 2.081 1.00 86.38 116 PHE A N 1
ATOM 905 C CA . PHE A 1 116 ? -2.668 1.951 1.751 1.00 86.38 116 PHE A CA 1
ATOM 906 C C . PHE A 1 116 ? -1.874 2.262 0.480 1.00 86.38 116 PHE A C 1
ATOM 908 O O . PHE A 1 116 ? -0.646 2.163 0.490 1.00 86.38 116 PHE A O 1
ATOM 915 N N . ALA A 1 117 ? -2.533 2.739 -0.575 1.00 86.06 117 ALA A N 1
ATOM 916 C CA . ALA A 1 117 ? -1.871 3.144 -1.811 1.00 86.06 117 ALA A CA 1
ATOM 917 C C . ALA A 1 117 ? -0.877 4.298 -1.595 1.00 86.06 117 ALA A C 1
ATOM 919 O O . ALA A 1 117 ? 0.235 4.285 -2.130 1.00 86.06 117 ALA A O 1
ATOM 920 N N . HIS A 1 118 ? -1.223 5.279 -0.757 1.00 86.50 118 HIS A N 1
ATOM 921 C CA . HIS A 1 118 ? -0.310 6.363 -0.405 1.00 86.50 118 HIS A CA 1
ATOM 922 C C . HIS A 1 118 ? 0.936 5.835 0.317 1.00 86.50 118 HIS A C 1
ATOM 924 O O . HIS A 1 118 ? 2.060 6.196 -0.045 1.00 86.50 118 HIS A O 1
ATOM 930 N N . ARG A 1 119 ? 0.759 4.935 1.294 1.00 81.44 119 ARG A N 1
ATOM 931 C CA . ARG A 1 119 ? 1.878 4.274 1.983 1.00 81.44 119 ARG A CA 1
ATOM 932 C C . ARG A 1 119 ? 2.751 3.498 1.002 1.00 81.44 119 ARG A C 1
ATOM 934 O O . ARG A 1 119 ? 3.964 3.694 1.019 1.00 81.44 119 ARG A O 1
ATOM 941 N N . ALA A 1 120 ? 2.157 2.714 0.101 1.00 89.94 120 ALA A N 1
ATOM 942 C CA . ALA A 1 120 ? 2.893 2.001 -0.940 1.00 89.94 120 ALA A CA 1
ATOM 943 C C . ALA A 1 120 ? 3.741 2.954 -1.799 1.00 89.94 120 ALA A C 1
ATOM 945 O O . ALA A 1 120 ? 4.932 2.717 -1.992 1.00 89.94 120 ALA A O 1
ATOM 946 N N . SER A 1 121 ? 3.179 4.087 -2.232 1.00 89.00 121 SER A N 1
ATOM 947 C CA . SER A 1 121 ? 3.910 5.108 -2.996 1.00 89.00 121 SER A CA 1
ATOM 948 C C . SER A 1 121 ? 5.115 5.673 -2.233 1.00 89.00 121 SER A C 1
ATOM 950 O O . SER A 1 121 ? 6.191 5.867 -2.808 1.00 89.00 121 SER A O 1
ATOM 952 N N . VAL A 1 122 ? 4.968 5.919 -0.927 1.00 86.62 122 VAL A N 1
ATOM 953 C CA . VAL A 1 122 ? 6.070 6.378 -0.068 1.00 86.62 122 VAL A CA 1
ATOM 954 C C . VAL A 1 122 ? 7.158 5.308 0.051 1.00 86.62 122 VAL A C 1
ATOM 956 O O . VAL A 1 122 ? 8.337 5.640 -0.086 1.00 86.62 122 VAL A O 1
ATOM 959 N N . MET A 1 123 ? 6.787 4.040 0.246 1.00 90.94 123 MET A N 1
ATOM 960 C CA . MET A 1 123 ? 7.744 2.930 0.341 1.00 90.94 123 MET A CA 1
ATOM 961 C C . MET A 1 123 ? 8.499 2.714 -0.977 1.00 90.94 123 MET A C 1
ATOM 963 O O . MET A 1 123 ? 9.724 2.594 -0.972 1.00 90.94 123 MET A O 1
ATOM 967 N N . LEU A 1 124 ? 7.807 2.798 -2.120 1.00 91.31 124 LEU A N 1
ATOM 968 C CA . LEU A 1 124 ? 8.419 2.734 -3.452 1.00 91.31 124 LEU A CA 1
ATOM 969 C C . LEU A 1 124 ? 9.483 3.818 -3.659 1.00 91.31 124 LEU A C 1
ATOM 971 O O . LEU A 1 124 ? 10.557 3.535 -4.186 1.00 91.31 124 LEU A O 1
ATOM 975 N N . LYS A 1 125 ? 9.216 5.055 -3.219 1.00 90.88 125 LYS A N 1
ATOM 976 C CA . LYS A 1 125 ? 10.186 6.164 -3.296 1.00 90.88 125 LYS A CA 1
ATOM 977 C C . LYS A 1 125 ? 11.407 5.950 -2.400 1.00 90.88 125 LYS A C 1
ATOM 979 O O . LYS A 1 125 ? 12.467 6.499 -2.685 1.00 90.88 125 LYS A O 1
ATOM 984 N N . ARG A 1 126 ? 11.255 5.177 -1.325 1.00 91.62 126 ARG A N 1
ATOM 985 C CA . ARG A 1 126 ? 12.321 4.811 -0.381 1.00 91.62 126 ARG A CA 1
ATOM 986 C C . ARG A 1 126 ? 13.020 3.498 -0.745 1.00 91.62 126 ARG A C 1
ATOM 988 O O . ARG A 1 126 ? 13.856 3.041 0.026 1.00 91.62 126 ARG A O 1
ATOM 995 N N . SER A 1 127 ? 12.688 2.898 -1.892 1.00 91.56 127 SER A N 1
ATOM 996 C CA . SER A 1 127 ? 13.192 1.588 -2.331 1.00 91.56 127 SER A CA 1
ATOM 997 C C . SER A 1 127 ? 12.874 0.430 -1.368 1.00 91.56 127 SER A C 1
ATOM 999 O O . SER A 1 127 ? 13.549 -0.595 -1.377 1.00 91.56 127 SER A O 1
ATOM 1001 N N . GLN A 1 128 ? 11.840 0.584 -0.538 1.00 91.94 128 GLN A N 1
ATOM 1002 C CA . GLN A 1 128 ? 11.338 -0.432 0.392 1.00 91.94 128 GLN A CA 1
ATOM 1003 C C . GLN A 1 128 ? 10.297 -1.296 -0.330 1.00 91.94 128 GLN A C 1
ATOM 1005 O O . GLN A 1 128 ? 9.089 -1.093 -0.211 1.00 91.94 128 GLN A O 1
ATOM 1010 N N . PHE A 1 129 ? 10.773 -2.185 -1.206 1.00 92.44 129 PHE A N 1
ATOM 1011 C CA . PHE A 1 129 ? 9.915 -2.887 -2.170 1.00 92.44 129 PHE A CA 1
ATOM 1012 C C . PHE A 1 129 ? 9.042 -3.976 -1.542 1.00 92.44 129 PHE A C 1
ATOM 1014 O O . PHE A 1 129 ? 7.918 -4.171 -1.999 1.00 92.44 129 PHE A O 1
ATOM 1021 N N . GLN A 1 130 ? 9.520 -4.638 -0.485 1.00 91.25 130 GLN A N 1
ATOM 1022 C CA . GLN A 1 130 ? 8.752 -5.666 0.216 1.00 91.25 130 GLN A CA 1
ATOM 1023 C C . GLN A 1 130 ? 7.547 -5.046 0.937 1.00 91.25 130 GLN A C 1
ATOM 1025 O O . GLN A 1 130 ? 6.429 -5.542 0.840 1.00 91.25 130 GLN A O 1
ATOM 1030 N N . GLU A 1 131 ? 7.756 -3.922 1.619 1.00 87.06 131 GLU A N 1
ATOM 1031 C CA . GLU A 1 131 ? 6.708 -3.168 2.303 1.00 87.06 131 GLU A CA 1
ATOM 1032 C C . GLU A 1 131 ? 5.772 -2.476 1.308 1.00 87.06 131 GLU A C 1
ATOM 1034 O O . GLU A 1 131 ? 4.564 -2.407 1.523 1.00 87.06 131 GLU A O 1
ATOM 1039 N N . ALA A 1 132 ? 6.301 -1.976 0.189 1.00 93.25 132 ALA A N 1
ATOM 1040 C CA . ALA A 1 132 ? 5.462 -1.449 -0.880 1.00 93.25 132 ALA A CA 1
ATOM 1041 C C . ALA A 1 132 ? 4.500 -2.517 -1.420 1.00 93.25 132 ALA A C 1
ATOM 1043 O O . ALA A 1 132 ? 3.316 -2.238 -1.597 1.00 93.25 132 ALA A O 1
ATOM 1044 N N . GLU A 1 133 ? 4.995 -3.736 -1.647 1.00 92.88 133 GLU A N 1
ATOM 1045 C CA . GLU A 1 133 ? 4.189 -4.859 -2.121 1.00 92.88 133 GLU A CA 1
ATOM 1046 C C . GLU A 1 133 ? 3.049 -5.183 -1.148 1.00 92.88 133 GLU A C 1
ATOM 1048 O O . GLU A 1 133 ? 1.898 -5.296 -1.575 1.00 92.88 133 GLU A O 1
ATOM 1053 N N . THR A 1 134 ? 3.335 -5.272 0.157 1.00 90.56 134 THR A N 1
ATOM 1054 C CA . THR A 1 134 ? 2.302 -5.575 1.161 1.00 90.56 134 THR A CA 1
ATOM 1055 C C . THR A 1 134 ? 1.209 -4.511 1.176 1.00 90.56 134 THR A C 1
ATOM 1057 O O . THR A 1 134 ? 0.028 -4.855 1.130 1.00 90.56 134 THR A O 1
ATOM 1060 N N . PHE A 1 135 ? 1.568 -3.225 1.157 1.00 88.75 135 PHE A N 1
ATOM 1061 C CA . PHE A 1 135 ? 0.581 -2.145 1.113 1.00 88.75 135 PHE A CA 1
ATOM 1062 C C . PHE A 1 135 ? -0.210 -2.107 -0.203 1.00 88.75 135 PHE A C 1
ATOM 1064 O O . PHE A 1 135 ? -1.417 -1.872 -0.169 1.00 88.75 135 PHE A O 1
ATOM 1071 N N . CYS A 1 136 ? 0.416 -2.395 -1.34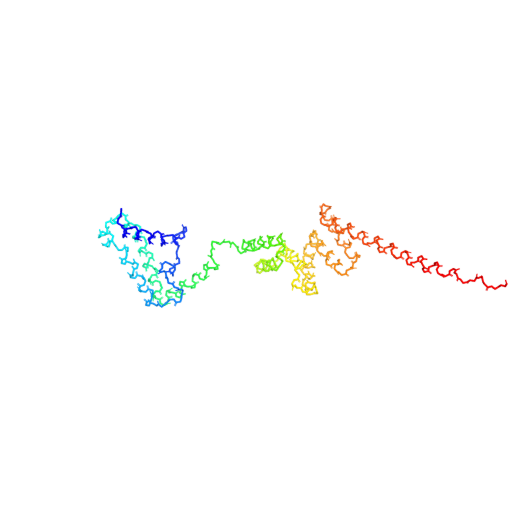8 1.00 92.50 136 CYS A N 1
ATOM 1072 C CA . CYS A 1 136 ? -0.299 -2.525 -2.620 1.00 92.50 136 CYS A CA 1
ATOM 1073 C C . CYS A 1 136 ? -1.339 -3.652 -2.580 1.00 92.50 136 CYS A C 1
ATOM 1075 O O . CYS A 1 136 ? -2.465 -3.464 -3.039 1.00 92.50 136 CYS A O 1
ATOM 1077 N N . ARG A 1 137 ? -0.988 -4.817 -2.018 1.00 93.75 137 ARG A N 1
ATOM 1078 C CA . ARG A 1 137 ? -1.921 -5.948 -1.890 1.00 93.75 137 ARG A CA 1
ATOM 1079 C C . ARG A 1 137 ? -3.103 -5.595 -0.986 1.00 93.75 137 ARG A C 1
ATOM 1081 O O . ARG A 1 137 ? -4.234 -5.840 -1.384 1.00 93.75 137 ARG A O 1
ATOM 1088 N N . ARG A 1 138 ? -2.868 -4.912 0.142 1.00 88.81 138 ARG A N 1
ATOM 1089 C CA . ARG A 1 138 ? -3.948 -4.397 1.007 1.00 88.81 138 ARG A CA 1
ATOM 1090 C C . ARG A 1 138 ? -4.880 -3.424 0.284 1.00 88.81 138 ARG A C 1
ATOM 1092 O O . ARG A 1 138 ? -6.092 -3.540 0.403 1.00 88.81 138 ARG A O 1
ATOM 1099 N N . ALA A 1 139 ? -4.340 -2.508 -0.521 1.00 88.94 139 ALA A N 1
ATOM 1100 C CA . ALA A 1 139 ? -5.173 -1.611 -1.325 1.00 88.94 139 ALA A CA 1
ATOM 1101 C C . ALA A 1 139 ? -6.036 -2.376 -2.352 1.00 88.94 139 ALA A C 1
ATOM 1103 O O . ALA A 1 139 ? -7.181 -2.002 -2.603 1.00 88.94 139 ALA A O 1
ATOM 1104 N N . LEU A 1 140 ? -5.507 -3.461 -2.927 1.00 91.81 140 LEU A N 1
ATOM 1105 C CA . LEU A 1 140 ? -6.204 -4.305 -3.905 1.00 91.81 140 LEU A CA 1
ATOM 1106 C C . LEU A 1 140 ? -7.201 -5.292 -3.285 1.00 91.81 140 LEU A C 1
ATOM 1108 O O . LEU A 1 140 ? -8.129 -5.695 -3.980 1.00 91.81 140 LEU A O 1
ATOM 1112 N N . GLU A 1 141 ? -7.044 -5.663 -2.013 1.00 90.50 141 GLU A N 1
ATOM 1113 C CA . GLU A 1 141 ? -8.069 -6.405 -1.261 1.00 90.50 141 GLU A CA 1
ATOM 1114 C C . GLU A 1 141 ? -9.375 -5.601 -1.195 1.00 90.50 141 GLU A C 1
ATOM 1116 O O . GLU A 1 141 ? -10.457 -6.171 -1.311 1.00 90.50 141 GLU A O 1
ATOM 1121 N N . ILE A 1 142 ? -9.262 -4.274 -1.075 1.00 86.31 142 ILE A N 1
ATOM 1122 C CA . ILE A 1 142 ? -10.408 -3.370 -0.971 1.00 86.31 142 ILE A CA 1
ATOM 1123 C C . ILE A 1 142 ? -10.902 -2.918 -2.354 1.00 86.31 142 ILE A C 1
ATOM 1125 O O . ILE A 1 142 ? -12.093 -2.999 -2.651 1.00 86.31 142 ILE A O 1
ATOM 1129 N N . CYS A 1 143 ? -9.989 -2.486 -3.230 1.00 89.12 143 CYS A N 1
ATOM 1130 C CA . CYS A 1 143 ? -10.296 -2.005 -4.580 1.00 89.12 143 CYS A CA 1
ATOM 1131 C C . CYS A 1 143 ? -9.651 -2.907 -5.654 1.00 89.12 143 CYS A C 1
ATOM 1133 O O . CYS A 1 143 ? -8.683 -2.503 -6.308 1.00 89.12 143 CYS A O 1
ATOM 1135 N N . PRO A 1 144 ? -10.186 -4.119 -5.909 1.00 91.12 144 PRO A N 1
ATOM 1136 C CA . PRO A 1 144 ? -9.539 -5.131 -6.758 1.00 91.12 144 PRO A CA 1
ATOM 1137 C C . PRO A 1 144 ? -9.487 -4.767 -8.246 1.00 91.12 144 PRO A C 1
ATOM 1139 O O . PRO A 1 144 ? -8.749 -5.380 -9.027 1.00 91.12 144 PRO A O 1
ATOM 1142 N N . HIS A 1 145 ? -10.278 -3.788 -8.679 1.00 90.38 145 HIS A N 1
ATOM 1143 C CA . HIS A 1 145 ? -10.351 -3.360 -10.074 1.00 90.38 145 HIS A CA 1
ATOM 1144 C C . HIS A 1 145 ? -9.533 -2.097 -10.373 1.00 90.38 145 HIS A C 1
ATOM 1146 O O . HIS A 1 145 ? -9.361 -1.785 -11.549 1.00 90.38 145 HIS A O 1
ATOM 1152 N N . ASP A 1 146 ? -8.958 -1.428 -9.366 1.00 92.25 146 ASP A N 1
ATOM 1153 C CA . ASP A 1 146 ? -8.163 -0.218 -9.591 1.00 92.25 146 ASP A CA 1
ATOM 1154 C C . ASP A 1 146 ? -6.824 -0.555 -10.271 1.00 92.25 146 ASP A C 1
ATOM 1156 O O . ASP A 1 146 ? -5.957 -1.249 -9.728 1.00 92.25 146 ASP A O 1
ATOM 1160 N N . PHE A 1 147 ? -6.648 -0.078 -11.504 1.00 94.12 147 PHE A N 1
ATOM 1161 C CA . PHE A 1 147 ? -5.442 -0.355 -12.277 1.00 94.12 147 PHE A CA 1
ATOM 1162 C C . PHE A 1 147 ? -4.221 0.435 -11.788 1.00 94.12 147 PHE A C 1
ATOM 1164 O O . PHE A 1 147 ? -3.102 -0.004 -12.042 1.00 94.12 147 PHE A O 1
ATOM 1171 N N . ASN A 1 148 ? -4.382 1.565 -11.092 1.00 94.38 148 ASN A N 1
ATOM 1172 C CA . ASN A 1 148 ? -3.252 2.319 -10.547 1.00 94.38 148 ASN A CA 1
ATOM 1173 C C . ASN A 1 148 ? -2.578 1.521 -9.432 1.00 94.38 148 ASN A C 1
ATOM 1175 O O . ASN A 1 148 ? -1.357 1.374 -9.449 1.00 94.38 148 ASN A O 1
ATOM 1179 N N . TYR A 1 149 ? -3.368 0.916 -8.542 1.00 95.44 149 TYR A N 1
ATOM 1180 C CA . TYR A 1 149 ? -2.843 0.065 -7.468 1.00 95.44 149 TYR A CA 1
ATOM 1181 C C . TYR A 1 149 ? -2.162 -1.186 -8.028 1.00 95.44 149 TYR A C 1
ATOM 1183 O O . TYR A 1 149 ? -1.087 -1.574 -7.571 1.00 95.44 149 TYR A O 1
ATOM 1191 N N . LYS A 1 150 ? -2.718 -1.770 -9.098 1.00 97.38 150 LYS A N 1
ATOM 1192 C CA . LYS A 1 150 ? -2.063 -2.866 -9.830 1.00 97.38 150 LYS A CA 1
ATOM 1193 C C . LYS A 1 150 ? -0.736 -2.442 -10.457 1.00 97.38 150 LYS A C 1
ATOM 1195 O O . LYS A 1 150 ? 0.218 -3.212 -10.428 1.00 97.38 150 LYS A O 1
ATOM 1200 N N . LEU A 1 151 ? -0.649 -1.239 -11.026 1.00 97.50 151 LEU A N 1
ATOM 1201 C CA . LEU A 1 151 ? 0.600 -0.727 -11.599 1.00 97.50 151 LEU A CA 1
ATOM 1202 C C . LEU A 1 151 ? 1.650 -0.448 -10.518 1.00 97.50 151 LEU A C 1
ATOM 1204 O O . LEU A 1 151 ? 2.827 -0.729 -10.736 1.00 97.50 151 LEU A O 1
ATOM 1208 N N . ASP A 1 152 ? 1.249 0.056 -9.354 1.00 96.88 152 ASP A N 1
ATOM 1209 C CA . ASP A 1 152 ? 2.163 0.237 -8.223 1.00 96.88 152 ASP A CA 1
ATOM 1210 C C . ASP A 1 152 ? 2.658 -1.112 -7.676 1.00 96.88 152 ASP A C 1
ATOM 1212 O O . ASP A 1 152 ? 3.853 -1.250 -7.406 1.00 96.88 152 ASP A O 1
ATOM 1216 N N . LEU A 1 153 ? 1.796 -2.138 -7.623 1.00 96.81 153 LEU A N 1
ATOM 1217 C CA . LEU A 1 153 ? 2.199 -3.515 -7.316 1.00 96.81 153 LEU A CA 1
ATOM 1218 C C . LEU A 1 153 ? 3.215 -4.047 -8.335 1.00 96.81 153 LEU A C 1
ATOM 1220 O O . LEU A 1 153 ? 4.268 -4.545 -7.949 1.00 96.81 153 LEU A O 1
ATOM 1224 N N . VAL A 1 154 ? 2.941 -3.903 -9.636 1.00 97.25 154 VAL A N 1
ATOM 1225 C CA . VAL A 1 154 ? 3.865 -4.332 -10.701 1.00 97.25 154 VAL A CA 1
ATOM 1226 C C . VAL A 1 154 ? 5.229 -3.657 -10.555 1.00 97.25 154 VAL A C 1
ATOM 1228 O O . VAL A 1 154 ? 6.262 -4.307 -10.719 1.00 97.25 154 VAL A O 1
ATOM 1231 N N . TRP A 1 155 ? 5.254 -2.364 -10.227 1.00 96.25 155 TRP A N 1
ATOM 1232 C CA . TRP A 1 155 ? 6.506 -1.651 -9.995 1.00 96.25 155 TRP A CA 1
ATOM 1233 C C . TRP A 1 155 ? 7.259 -2.175 -8.766 1.00 96.25 155 TRP A C 1
ATOM 1235 O O . TRP A 1 155 ? 8.472 -2.377 -8.850 1.00 96.25 155 TRP A O 1
ATOM 1245 N N . ALA A 1 156 ? 6.556 -2.442 -7.661 1.00 95.62 156 ALA A N 1
ATOM 1246 C CA . ALA A 1 156 ? 7.146 -3.049 -6.469 1.00 95.62 156 ALA A CA 1
ATOM 1247 C C . ALA A 1 156 ? 7.770 -4.413 -6.799 1.00 95.62 156 ALA A C 1
ATOM 1249 O O . ALA A 1 156 ? 8.940 -4.638 -6.497 1.00 95.62 156 ALA A O 1
ATOM 1250 N N . LEU A 1 157 ? 7.035 -5.273 -7.512 1.00 94.56 157 LEU A N 1
ATOM 1251 C CA . LEU A 1 157 ? 7.507 -6.593 -7.923 1.00 94.56 157 LEU A CA 1
ATOM 1252 C C . LEU A 1 157 ? 8.767 -6.487 -8.789 1.00 94.56 157 LEU A C 1
ATOM 1254 O O . LEU A 1 157 ? 9.781 -7.093 -8.453 1.00 94.56 157 LEU A O 1
ATOM 1258 N N . PHE A 1 158 ? 8.776 -5.665 -9.846 1.00 93.06 158 PHE A N 1
ATOM 1259 C CA . PHE A 1 158 ? 9.960 -5.508 -10.707 1.00 93.06 158 PHE A CA 1
ATOM 1260 C C . PHE A 1 158 ? 11.247 -5.208 -9.933 1.00 93.06 158 PHE A C 1
ATOM 1262 O O . PHE A 1 158 ? 12.320 -5.680 -10.311 1.00 93.06 158 PHE A O 1
ATOM 1269 N N . GLN A 1 159 ? 11.137 -4.430 -8.861 1.00 90.56 159 GLN A N 1
ATOM 1270 C CA . GLN A 1 159 ? 12.278 -3.974 -8.082 1.00 90.56 159 GLN A CA 1
ATOM 1271 C C . GLN A 1 159 ? 12.585 -4.858 -6.867 1.00 90.56 159 GLN A C 1
ATOM 1273 O O . GLN A 1 159 ? 13.695 -4.776 -6.350 1.00 90.56 159 GLN A O 1
ATOM 1278 N N . ASN A 1 160 ? 11.655 -5.715 -6.428 1.00 88.88 160 ASN A N 1
ATOM 1279 C CA . ASN A 1 160 ? 11.811 -6.527 -5.221 1.00 88.88 160 ASN A CA 1
ATOM 1280 C C . ASN A 1 160 ? 12.919 -7.594 -5.382 1.00 88.88 160 ASN A C 1
ATOM 1282 O O . ASN A 1 160 ? 12.714 -8.578 -6.095 1.00 88.88 160 ASN A O 1
ATOM 1286 N N . PRO A 1 161 ? 14.085 -7.454 -4.718 1.00 86.19 161 PRO A N 1
ATOM 1287 C CA . PRO A 1 161 ? 15.185 -8.404 -4.865 1.00 86.19 161 PRO A CA 1
ATOM 1288 C C . PRO A 1 161 ? 14.954 -9.708 -4.090 1.00 86.19 161 PRO A C 1
ATOM 1290 O O . PRO A 1 161 ? 15.671 -10.678 -4.322 1.00 86.19 161 PRO A O 1
ATOM 1293 N N . HIS A 1 162 ? 13.982 -9.735 -3.172 1.00 83.62 162 HIS A N 1
ATOM 1294 C CA . HIS A 1 162 ? 13.721 -10.872 -2.288 1.00 83.62 162 HIS A CA 1
ATOM 1295 C C . HIS A 1 162 ? 12.864 -11.962 -2.934 1.00 83.62 162 HIS A C 1
ATOM 1297 O O . HIS A 1 162 ? 12.781 -13.065 -2.401 1.00 83.62 162 HIS A O 1
ATOM 1303 N N . VAL A 1 163 ? 12.252 -11.673 -4.084 1.00 83.94 163 VAL A N 1
ATOM 1304 C CA . VAL A 1 163 ? 11.458 -12.638 -4.848 1.00 83.94 163 VAL A CA 1
ATOM 1305 C C . VAL A 1 163 ? 12.222 -13.025 -6.111 1.00 83.94 163 VAL A C 1
ATOM 1307 O O . VAL A 1 163 ? 12.789 -12.178 -6.812 1.00 83.94 163 VAL A O 1
ATOM 1310 N N . GLU A 1 164 ? 12.238 -14.319 -6.425 1.00 89.44 164 GLU A N 1
ATOM 1311 C CA . GLU A 1 164 ? 12.883 -14.822 -7.635 1.00 89.44 164 GLU A CA 1
ATOM 1312 C C . GLU A 1 164 ? 12.311 -14.134 -8.886 1.00 89.44 164 GLU A C 1
ATOM 1314 O O . GLU A 1 164 ? 11.118 -13.841 -8.975 1.00 89.44 164 GLU A O 1
ATOM 1319 N N . ALA A 1 165 ? 13.175 -13.822 -9.855 1.00 87.06 165 ALA A N 1
ATOM 1320 C CA . ALA A 1 165 ? 12.767 -13.103 -11.061 1.00 87.06 165 ALA A CA 1
ATOM 1321 C C . ALA A 1 165 ? 11.682 -13.856 -11.851 1.00 87.06 165 ALA A C 1
ATOM 1323 O O . ALA A 1 165 ? 10.733 -13.230 -12.314 1.00 87.06 165 ALA A O 1
ATOM 1324 N N . SER A 1 166 ? 11.791 -15.183 -11.945 1.00 87.69 166 SER A N 1
ATOM 1325 C CA . SER A 1 166 ? 10.815 -16.069 -12.593 1.00 87.69 166 SER A CA 1
ATOM 1326 C C . SER A 1 166 ? 9.420 -15.932 -11.972 1.00 87.69 166 SER A C 1
ATOM 1328 O O . SER A 1 166 ? 8.457 -15.637 -12.678 1.00 87.69 166 SER A O 1
ATOM 1330 N N . THR A 1 167 ? 9.325 -16.027 -10.645 1.00 89.38 167 THR A N 1
ATOM 1331 C CA . THR A 1 167 ? 8.072 -15.884 -9.888 1.00 89.38 167 THR A CA 1
ATOM 1332 C C . THR A 1 167 ? 7.432 -14.517 -10.098 1.00 89.38 167 THR A C 1
ATOM 1334 O O . THR A 1 167 ? 6.236 -14.409 -10.368 1.00 89.38 167 THR A O 1
ATOM 1337 N N . ARG A 1 168 ? 8.234 -13.447 -10.037 1.00 89.19 168 ARG A N 1
ATOM 1338 C CA . ARG A 1 168 ? 7.736 -12.085 -10.279 1.00 89.19 168 ARG A CA 1
ATOM 1339 C C . ARG A 1 168 ? 7.178 -11.928 -11.688 1.00 89.19 168 ARG A C 1
ATOM 1341 O O . ARG A 1 168 ? 6.154 -11.283 -11.888 1.00 89.19 168 ARG A O 1
ATOM 1348 N N . GLU A 1 169 ? 7.851 -12.504 -12.677 1.00 89.19 169 GLU A N 1
ATOM 1349 C CA . GLU A 1 169 ? 7.439 -12.434 -14.078 1.00 89.19 169 GLU A CA 1
ATOM 1350 C C . GLU A 1 169 ? 6.123 -13.173 -14.351 1.00 89.19 169 GLU A C 1
ATOM 1352 O O . GLU A 1 169 ? 5.327 -12.700 -15.170 1.00 89.19 169 GLU A O 1
ATOM 1357 N N . GLU A 1 170 ? 5.896 -14.310 -13.691 1.00 90.81 170 GLU A N 1
ATOM 1358 C CA . GLU A 1 170 ? 4.647 -15.073 -13.784 1.00 90.81 170 GLU A CA 1
ATOM 1359 C C . GLU A 1 170 ? 3.451 -14.283 -13.240 1.00 90.81 170 GLU A C 1
ATOM 1361 O O . GLU A 1 170 ? 2.369 -14.338 -13.825 1.00 90.81 170 GLU A O 1
ATOM 1366 N N . GLU A 1 171 ? 3.657 -13.477 -12.196 1.00 94.19 171 GLU A N 1
ATOM 1367 C CA . GLU A 1 171 ? 2.615 -12.620 -11.623 1.00 94.19 171 GLU A CA 1
ATOM 1368 C C . GLU A 1 171 ? 2.392 -11.323 -12.427 1.00 94.19 171 GLU A C 1
ATOM 1370 O O . GLU A 1 171 ? 1.255 -10.940 -12.708 1.00 94.19 171 GLU A O 1
ATOM 1375 N N . ILE A 1 172 ? 3.464 -10.644 -12.851 1.00 96.25 172 ILE A N 1
ATOM 1376 C CA . ILE A 1 172 ? 3.387 -9.334 -13.528 1.00 96.25 172 ILE A CA 1
ATOM 1377 C C . ILE A 1 172 ? 2.630 -9.416 -14.859 1.00 96.25 172 ILE A C 1
ATOM 1379 O O . ILE A 1 172 ? 1.851 -8.519 -15.204 1.00 96.25 172 ILE A O 1
ATOM 1383 N N . ARG A 1 173 ? 2.877 -10.471 -15.641 1.00 95.81 173 ARG A N 1
ATOM 1384 C CA . ARG A 1 173 ? 2.353 -10.587 -17.004 1.00 95.81 173 ARG A CA 1
ATOM 1385 C C . ARG A 1 173 ? 0.817 -10.545 -17.080 1.00 95.81 173 ARG A C 1
ATOM 1387 O O . ARG A 1 173 ? 0.316 -9.679 -17.803 1.00 95.81 173 ARG A O 1
ATOM 1394 N N . PRO A 1 174 ? 0.058 -11.414 -16.382 1.00 97.38 174 PRO A N 1
ATOM 1395 C CA . PRO A 1 174 ? -1.404 -11.401 -16.455 1.00 97.38 174 PRO A CA 1
ATOM 1396 C C . PRO A 1 174 ? -2.006 -10.086 -15.945 1.00 97.38 174 PRO A C 1
ATOM 1398 O O . PRO A 1 174 ? -3.008 -9.626 -16.494 1.00 97.38 174 PRO A O 1
ATOM 1401 N N . ILE A 1 175 ? -1.377 -9.437 -14.956 1.00 97.44 175 ILE A N 1
ATOM 1402 C CA . ILE A 1 175 ? -1.818 -8.129 -14.451 1.00 97.44 175 ILE A CA 1
ATOM 1403 C C . ILE A 1 175 ? -1.763 -7.085 -15.570 1.00 97.44 175 ILE A C 1
ATOM 1405 O O . ILE A 1 175 ? -2.757 -6.412 -15.849 1.00 97.44 175 ILE A O 1
ATOM 1409 N N . LEU A 1 176 ? -0.618 -6.965 -16.244 1.00 98.00 176 LEU A N 1
ATOM 1410 C CA . LEU A 1 176 ? -0.442 -5.982 -17.309 1.00 98.00 176 LEU A CA 1
ATOM 1411 C C . LEU A 1 176 ? -1.300 -6.290 -18.545 1.00 98.00 176 LEU A C 1
ATOM 1413 O O . LEU A 1 176 ? -1.863 -5.367 -19.134 1.00 98.00 176 LEU A O 1
ATOM 1417 N N . GLU A 1 177 ? -1.435 -7.562 -18.933 1.00 97.62 177 GLU A N 1
ATOM 1418 C CA . GLU A 1 177 ? -2.333 -7.973 -20.023 1.00 97.62 177 GLU A CA 1
ATOM 1419 C C . GLU A 1 177 ? -3.795 -7.614 -19.704 1.00 97.62 177 GLU A C 1
ATOM 1421 O O . GLU A 1 177 ? -4.499 -7.071 -20.559 1.00 97.62 177 GLU A O 1
ATOM 1426 N N . GLY A 1 178 ? -4.237 -7.834 -18.461 1.00 97.62 178 GLY A N 1
ATOM 1427 C CA . GLY A 1 178 ? -5.570 -7.452 -17.992 1.00 97.62 178 GLY A CA 1
ATOM 1428 C C . GLY A 1 178 ? -5.815 -5.943 -18.057 1.00 97.62 178 GLY A C 1
ATOM 1429 O O . GLY A 1 178 ? -6.844 -5.512 -18.582 1.00 97.62 178 GLY A O 1
ATOM 1430 N N . ILE A 1 179 ? -4.852 -5.136 -17.597 1.00 97.81 179 ILE A N 1
ATOM 1431 C CA . ILE A 1 179 ? -4.941 -3.669 -17.658 1.00 97.81 179 ILE A CA 1
ATOM 1432 C C . ILE A 1 179 ? -5.000 -3.195 -19.108 1.00 97.81 179 ILE A C 1
ATOM 1434 O O . ILE A 1 179 ? -5.856 -2.385 -19.436 1.00 97.81 179 ILE A O 1
ATOM 1438 N N . LEU A 1 180 ? -4.140 -3.704 -19.993 1.00 97.69 180 LEU A N 1
ATOM 1439 C CA . LEU A 1 180 ? -4.108 -3.278 -21.397 1.00 97.69 180 LEU A CA 1
ATOM 1440 C C . LEU A 1 180 ? -5.329 -3.745 -22.194 1.00 97.69 180 LEU A C 1
ATOM 1442 O O . LEU A 1 180 ? -5.697 -3.099 -23.172 1.00 97.69 180 LEU A O 1
ATOM 1446 N N . LYS A 1 181 ? -5.985 -4.834 -21.781 1.00 97.25 181 LYS A N 1
ATOM 1447 C CA . LYS A 1 181 ? -7.261 -5.258 -22.365 1.00 97.25 181 LYS A CA 1
ATOM 1448 C C . LYS A 1 181 ? -8.386 -4.267 -22.049 1.00 97.25 181 LYS A C 1
ATOM 1450 O O . LYS A 1 181 ? -9.211 -4.005 -22.917 1.00 97.25 181 LYS A O 1
ATOM 1455 N N . GLN A 1 182 ? -8.424 -3.736 -20.827 1.00 95.88 182 GLN A N 1
ATOM 1456 C CA . GLN A 1 182 ? -9.450 -2.779 -20.383 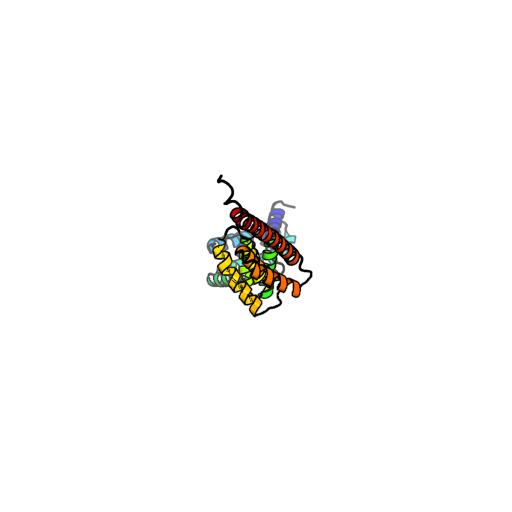1.00 95.88 182 GLN A CA 1
ATOM 1457 C C . GLN A 1 182 ? -9.104 -1.331 -20.758 1.00 95.88 182 GLN A C 1
ATOM 1459 O O . GLN A 1 182 ? -9.977 -0.546 -21.117 1.00 95.88 182 GLN A O 1
ATOM 1464 N N . HIS A 1 183 ? -7.816 -0.993 -20.730 1.00 96.00 183 HIS A N 1
ATOM 1465 C CA . HIS A 1 183 ? -7.270 0.340 -20.968 1.00 96.00 183 HIS A CA 1
ATOM 1466 C C . HIS A 1 183 ? -6.090 0.278 -21.959 1.00 96.00 183 HIS A C 1
ATOM 1468 O O . HIS A 1 183 ? -4.934 0.460 -21.561 1.00 96.00 183 HIS A O 1
ATOM 1474 N N . PRO A 1 184 ? -6.346 0.062 -23.267 1.00 95.88 184 PRO A N 1
ATOM 1475 C CA . PRO A 1 184 ? -5.285 -0.089 -24.271 1.00 95.88 184 PRO A CA 1
ATOM 1476 C C . PRO A 1 184 ? -4.339 1.116 -24.387 1.00 95.88 184 PRO A C 1
ATOM 1478 O O . PRO A 1 184 ? -3.186 0.964 -24.780 1.00 95.88 184 PRO A O 1
ATOM 1481 N N . GLY A 1 185 ? -4.821 2.312 -24.035 1.00 94.81 185 GLY A N 1
ATOM 1482 C CA . GLY A 1 185 ? -4.060 3.563 -24.036 1.00 94.81 185 GLY A CA 1
ATOM 1483 C C . GLY A 1 185 ? -3.362 3.889 -22.713 1.00 94.81 185 GLY A C 1
ATOM 1484 O O . GLY A 1 185 ? -3.024 5.042 -22.490 1.00 94.81 185 GLY A O 1
ATOM 1485 N N . ASN A 1 186 ? -3.172 2.939 -21.794 1.00 97.56 186 ASN A N 1
ATOM 1486 C CA . ASN A 1 186 ? -2.457 3.223 -20.549 1.00 97.56 186 ASN A CA 1
ATOM 1487 C C . ASN A 1 186 ? -0.932 3.243 -20.786 1.00 97.56 186 ASN A C 1
ATOM 1489 O O . ASN A 1 186 ? -0.288 2.195 -20.878 1.00 97.56 186 ASN A O 1
ATOM 1493 N N . ALA A 1 187 ? -0.341 4.442 -20.858 1.00 97.50 187 ALA A N 1
ATOM 1494 C CA . ALA A 1 187 ? 1.085 4.624 -21.152 1.00 97.50 187 ALA A CA 1
ATOM 1495 C C . ALA A 1 187 ? 2.012 3.923 -20.140 1.00 97.50 187 ALA A C 1
ATOM 1497 O O . ALA A 1 187 ? 3.027 3.342 -20.530 1.00 97.50 187 ALA A O 1
ATOM 1498 N N . ARG A 1 188 ? 1.658 3.930 -18.847 1.00 97.88 188 ARG A N 1
ATOM 1499 C CA . ARG A 1 188 ? 2.449 3.300 -17.775 1.00 97.88 188 ARG A CA 1
ATOM 1500 C C . ARG A 1 188 ? 2.419 1.774 -17.874 1.00 97.88 188 ARG A C 1
ATOM 1502 O O . ARG A 1 188 ? 3.462 1.140 -17.744 1.00 97.88 188 ARG A O 1
ATOM 1509 N N . ALA A 1 189 ? 1.265 1.184 -18.185 1.00 98.12 189 ALA A N 1
ATOM 1510 C CA . ALA A 1 189 ? 1.138 -0.252 -18.430 1.00 98.12 189 ALA A CA 1
ATOM 1511 C C . ALA A 1 189 ? 1.912 -0.694 -19.685 1.00 98.12 189 ALA A C 1
ATOM 1513 O O . ALA A 1 189 ? 2.617 -1.704 -19.650 1.00 98.12 189 ALA A O 1
ATOM 1514 N N . LEU A 1 190 ? 1.840 0.082 -20.776 1.00 98.62 190 LEU A N 1
ATOM 1515 C CA . LEU A 1 190 ? 2.626 -0.160 -21.995 1.00 98.62 190 LEU A CA 1
ATOM 1516 C C . LEU A 1 190 ? 4.132 -0.093 -21.709 1.00 98.62 190 LEU A C 1
ATOM 1518 O O . LEU A 1 190 ? 4.886 -0.964 -22.141 1.00 98.62 190 LEU A O 1
ATOM 1522 N N . TYR A 1 191 ? 4.568 0.899 -20.931 1.00 98.50 191 TYR A N 1
ATOM 1523 C CA . TYR A 1 191 ? 5.954 1.011 -20.486 1.00 98.50 191 TYR A CA 1
ATOM 1524 C C . TYR A 1 191 ? 6.395 -0.200 -19.652 1.00 98.50 191 TYR A C 1
ATOM 1526 O O . TYR A 1 191 ? 7.430 -0.800 -19.936 1.00 98.50 191 TYR A O 1
ATOM 1534 N N . PHE A 1 192 ? 5.601 -0.621 -18.669 1.00 98.31 192 PHE A N 1
ATOM 1535 C CA . PHE A 1 192 ? 5.910 -1.798 -17.853 1.00 98.31 192 PHE A CA 1
ATOM 1536 C C . PHE A 1 192 ? 5.925 -3.097 -18.664 1.00 98.31 192 PHE A C 1
ATOM 1538 O O . PHE A 1 192 ? 6.770 -3.957 -18.423 1.00 98.31 192 PHE A O 1
ATOM 1545 N N . MET A 1 193 ? 5.085 -3.214 -19.695 1.00 98.25 193 MET A N 1
ATOM 1546 C CA . MET A 1 193 ? 5.151 -4.331 -20.637 1.00 98.25 193 MET A CA 1
ATOM 1547 C C . MET A 1 193 ? 6.449 -4.311 -21.460 1.00 98.25 193 MET A C 1
ATOM 1549 O O . MET A 1 193 ? 7.037 -5.360 -21.726 1.00 98.25 193 MET A O 1
ATOM 1553 N N . ALA A 1 194 ? 6.957 -3.130 -21.823 1.00 98.06 194 ALA A N 1
ATOM 1554 C CA . ALA A 1 194 ? 8.279 -3.028 -22.432 1.00 98.06 194 ALA A CA 1
ATOM 1555 C C . ALA A 1 194 ? 9.389 -3.489 -21.474 1.00 98.06 194 ALA A C 1
ATOM 1557 O O . ALA A 1 194 ? 10.251 -4.265 -21.885 1.00 98.06 194 ALA A O 1
ATOM 1558 N N . LEU A 1 195 ? 9.344 -3.084 -20.198 1.00 96.81 195 LEU A N 1
ATOM 1559 C CA . LEU A 1 195 ? 10.306 -3.536 -19.184 1.00 96.81 195 LEU A CA 1
ATOM 1560 C C . LEU A 1 195 ? 10.259 -5.056 -18.969 1.00 96.81 195 LEU A C 1
ATOM 1562 O O . LEU A 1 195 ? 11.308 -5.688 -18.848 1.00 96.81 195 LEU A O 1
ATOM 1566 N N . TYR A 1 196 ? 9.068 -5.657 -19.009 1.00 96.44 196 TYR A N 1
ATOM 1567 C CA . TYR A 1 196 ? 8.908 -7.111 -18.983 1.00 96.44 196 TYR A CA 1
ATOM 1568 C C . TYR A 1 196 ? 9.674 -7.781 -20.139 1.00 96.44 196 TYR A C 1
ATOM 1570 O O . TYR A 1 196 ? 10.494 -8.675 -19.932 1.00 96.44 196 TYR A O 1
ATOM 1578 N N . TYR A 1 197 ? 9.485 -7.301 -21.374 1.00 96.56 197 TYR A N 1
ATOM 1579 C CA . TYR A 1 197 ? 10.180 -7.856 -22.543 1.00 96.56 197 TYR A CA 1
ATOM 1580 C C . TYR A 1 197 ? 11.672 -7.523 -22.607 1.00 96.56 197 TYR A C 1
ATOM 1582 O O . TYR A 1 197 ? 12.434 -8.289 -23.205 1.00 96.56 197 TYR A O 1
ATOM 1590 N N . LYS A 1 198 ? 12.101 -6.436 -21.961 1.00 95.00 198 LYS A N 1
ATOM 1591 C CA . LYS A 1 198 ? 13.515 -6.118 -21.746 1.00 95.00 198 LYS A CA 1
ATOM 1592 C C . LYS A 1 198 ? 14.198 -7.195 -20.904 1.00 95.00 198 LYS A C 1
ATOM 1594 O O . LYS A 1 198 ? 15.268 -7.656 -21.295 1.00 95.00 198 LYS A O 1
ATOM 1599 N N . GLY A 1 199 ? 13.575 -7.628 -19.802 1.00 91.81 199 GLY A N 1
ATOM 1600 C CA . GLY A 1 199 ? 14.087 -8.714 -18.951 1.00 91.81 199 GLY A CA 1
ATOM 1601 C C . GLY A 1 199 ? 14.270 -10.036 -19.708 1.00 91.81 199 GLY A C 1
ATOM 1602 O O . GLY A 1 199 ? 15.220 -10.772 -19.461 1.00 91.81 199 GLY A O 1
ATOM 1603 N N . LYS A 1 200 ? 13.425 -10.282 -20.718 1.00 91.75 200 LYS A N 1
ATOM 1604 C CA . LYS A 1 200 ? 13.486 -11.455 -21.607 1.00 91.75 200 LYS A CA 1
ATOM 1605 C C . LYS A 1 200 ? 14.397 -11.291 -22.834 1.00 91.75 200 LYS A C 1
ATOM 1607 O O . LYS A 1 200 ? 14.403 -12.170 -23.694 1.00 91.75 200 LYS A O 1
ATOM 1612 N N . ASP A 1 201 ? 15.101 -10.166 -22.972 1.00 93.50 201 ASP A N 1
ATOM 1613 C CA . ASP A 1 201 ? 15.910 -9.808 -24.152 1.00 93.50 201 ASP A CA 1
ATOM 1614 C C . ASP A 1 201 ? 15.130 -9.844 -25.493 1.00 93.50 201 ASP A C 1
ATOM 1616 O O . ASP A 1 201 ? 15.693 -10.019 -26.578 1.00 93.50 201 ASP A O 1
ATOM 1620 N N . GLN A 1 202 ? 13.808 -9.635 -25.457 1.00 95.56 202 GLN A N 1
ATOM 1621 C CA . GLN A 1 202 ? 12.942 -9.646 -26.642 1.00 95.56 202 GLN A CA 1
ATOM 1622 C C . GLN A 1 202 ? 12.839 -8.253 -27.277 1.00 95.56 202 GLN A C 1
ATOM 1624 O O . GLN A 1 202 ? 11.791 -7.603 -27.256 1.00 95.56 202 GLN A O 1
ATOM 1629 N N . LEU A 1 203 ? 13.933 -7.814 -27.906 1.00 95.25 203 LEU A N 1
ATOM 1630 C CA . LEU A 1 203 ? 14.131 -6.438 -28.395 1.00 95.25 203 LEU A CA 1
ATOM 1631 C C . LEU A 1 203 ? 13.014 -5.902 -29.310 1.00 95.25 203 LEU A C 1
ATOM 1633 O O . LEU A 1 203 ? 12.676 -4.722 -29.247 1.00 95.25 203 LEU A O 1
ATOM 1637 N N . ASN A 1 204 ? 12.433 -6.749 -30.167 1.00 95.31 204 ASN A N 1
ATOM 1638 C CA . ASN A 1 204 ? 11.360 -6.331 -31.078 1.00 95.31 204 ASN A CA 1
ATOM 1639 C C . ASN A 1 204 ? 10.063 -6.011 -30.324 1.00 95.31 204 ASN A C 1
ATOM 1641 O O . ASN A 1 204 ? 9.389 -5.031 -30.641 1.00 95.31 204 ASN A O 1
ATOM 1645 N N . ARG A 1 205 ? 9.718 -6.830 -29.321 1.00 97.50 205 ARG A N 1
ATOM 1646 C CA . ARG A 1 205 ? 8.529 -6.603 -28.492 1.00 97.50 205 ARG A CA 1
ATOM 1647 C C . ARG A 1 205 ? 8.746 -5.413 -27.574 1.00 97.50 205 ARG A C 1
ATOM 1649 O O . ARG A 1 205 ? 7.889 -4.540 -27.527 1.00 97.50 205 ARG A O 1
ATOM 1656 N N . GLU A 1 206 ? 9.918 -5.336 -26.948 1.00 98.12 206 GLU A N 1
ATOM 1657 C CA . GLU A 1 206 ? 10.335 -4.184 -26.151 1.00 98.12 206 GLU A CA 1
ATOM 1658 C C . GLU A 1 206 ? 10.160 -2.873 -26.940 1.00 98.12 206 GLU A C 1
ATOM 1660 O O . GLU A 1 206 ? 9.414 -1.992 -26.517 1.00 98.12 206 GLU A O 1
ATOM 1665 N N . ARG A 1 207 ? 10.746 -2.783 -28.146 1.00 98.19 207 ARG A N 1
ATOM 1666 C CA . ARG A 1 207 ? 10.615 -1.613 -29.032 1.00 98.19 207 ARG A CA 1
ATOM 1667 C C . ARG A 1 207 ? 9.158 -1.277 -29.324 1.00 98.19 207 ARG A C 1
ATOM 1669 O O . ARG A 1 207 ? 8.777 -0.116 -29.227 1.00 98.19 207 ARG A O 1
ATOM 1676 N N . ARG A 1 208 ? 8.351 -2.279 -29.689 1.00 98.25 208 ARG A N 1
ATOM 1677 C CA . ARG A 1 208 ? 6.938 -2.085 -30.037 1.00 98.25 208 ARG A CA 1
ATOM 1678 C C . ARG A 1 208 ? 6.168 -1.421 -28.896 1.00 98.25 208 ARG A C 1
ATOM 1680 O O . ARG A 1 208 ? 5.459 -0.452 -29.148 1.00 98.25 208 ARG A O 1
ATOM 1687 N N . TYR A 1 209 ? 6.311 -1.920 -27.669 1.00 98.50 209 TYR A N 1
ATOM 1688 C CA . TYR A 1 209 ? 5.601 -1.365 -26.516 1.00 98.50 209 TYR A CA 1
ATOM 1689 C C . TYR A 1 209 ? 6.109 0.027 -26.126 1.00 98.50 209 TYR A C 1
ATOM 1691 O O . TYR A 1 209 ? 5.292 0.893 -25.825 1.00 98.50 209 TYR A O 1
ATOM 1699 N N . LEU A 1 210 ? 7.419 0.293 -26.221 1.00 98.50 210 LEU A N 1
ATOM 1700 C CA . LEU A 1 210 ? 7.953 1.647 -26.016 1.00 98.50 210 LEU A CA 1
ATOM 1701 C C . LEU A 1 210 ? 7.402 2.639 -27.050 1.00 98.50 210 LEU A C 1
ATOM 1703 O O . LEU A 1 210 ? 7.020 3.747 -26.692 1.00 98.50 210 LEU A O 1
ATOM 1707 N N . THR A 1 211 ? 7.319 2.246 -28.325 1.00 98.31 211 THR A N 1
ATOM 1708 C CA . THR A 1 211 ? 6.716 3.086 -29.371 1.00 98.31 211 THR A CA 1
ATOM 1709 C C . THR A 1 211 ? 5.240 3.349 -29.089 1.00 98.31 211 THR A C 1
ATOM 1711 O O . THR A 1 211 ? 4.801 4.488 -29.185 1.00 98.31 211 THR A O 1
ATOM 1714 N N . GLN A 1 212 ? 4.476 2.325 -28.699 1.00 98.38 212 GLN A N 1
ATOM 1715 C CA . GLN A 1 212 ? 3.071 2.508 -28.327 1.00 98.38 212 GLN A CA 1
ATOM 1716 C C . GLN A 1 212 ? 2.918 3.459 -27.134 1.00 98.38 212 GLN A C 1
ATOM 1718 O O . GLN A 1 212 ? 2.075 4.348 -27.184 1.00 98.38 212 GLN A O 1
ATOM 1723 N N . ALA A 1 213 ? 3.756 3.327 -26.101 1.00 98.31 213 ALA A N 1
ATOM 1724 C CA . ALA A 1 213 ? 3.732 4.219 -24.946 1.00 98.31 213 ALA A CA 1
ATOM 1725 C C . ALA A 1 213 ? 4.045 5.680 -25.327 1.00 98.31 213 ALA A C 1
ATOM 1727 O O . ALA A 1 213 ? 3.343 6.574 -24.869 1.00 98.31 213 ALA A O 1
ATOM 1728 N N . LEU A 1 214 ? 5.028 5.925 -26.207 1.00 98.19 214 LEU A N 1
ATOM 1729 C CA . LEU A 1 214 ? 5.343 7.275 -26.709 1.00 98.19 214 LEU A CA 1
ATOM 1730 C C . LEU A 1 214 ? 4.263 7.848 -27.630 1.00 98.19 214 LEU A C 1
ATOM 1732 O O . LEU A 1 214 ? 4.107 9.061 -27.695 1.00 98.19 214 LEU A O 1
ATOM 1736 N N . ASN A 1 215 ? 3.521 7.004 -28.346 1.00 98.00 215 ASN A N 1
ATOM 1737 C CA . ASN A 1 215 ? 2.386 7.472 -29.141 1.00 98.00 215 ASN A CA 1
ATOM 1738 C C . ASN A 1 215 ? 1.237 7.961 -28.249 1.00 98.00 215 ASN A C 1
ATOM 1740 O O . ASN A 1 215 ? 0.514 8.870 -28.643 1.00 98.00 215 ASN A O 1
ATOM 1744 N N . VAL A 1 216 ? 1.063 7.352 -27.070 1.00 97.81 216 VAL A N 1
ATOM 1745 C CA . VAL A 1 216 ? 0.076 7.786 -26.071 1.00 97.81 216 VAL A CA 1
ATOM 1746 C C . VAL A 1 216 ? 0.557 9.041 -25.343 1.00 97.81 216 VAL A C 1
ATOM 1748 O O . VAL A 1 216 ? -0.186 10.013 -25.251 1.00 97.81 216 VAL A O 1
ATOM 1751 N N . ASP A 1 217 ? 1.787 9.023 -24.828 1.00 97.56 217 ASP A N 1
ATOM 1752 C CA . ASP A 1 217 ? 2.413 10.159 -24.151 1.00 97.56 217 ASP A CA 1
ATOM 1753 C C . ASP A 1 217 ? 3.822 10.410 -24.718 1.00 97.56 217 ASP A C 1
ATOM 1755 O O . ASP A 1 217 ? 4.806 9.806 -24.265 1.00 97.56 217 ASP A O 1
ATOM 1759 N N . PRO A 1 218 ? 3.947 11.336 -25.687 1.00 97.75 218 PRO A N 1
ATOM 1760 C CA . PRO A 1 218 ? 5.233 11.689 -26.279 1.00 97.75 218 PRO A CA 1
ATOM 1761 C C . PRO A 1 218 ? 6.246 12.254 -25.279 1.00 97.75 218 PRO A C 1
ATOM 1763 O O . PRO A 1 218 ? 7.448 12.179 -25.535 1.00 97.75 218 PRO A O 1
ATOM 1766 N N . ASN A 1 219 ? 5.791 12.804 -24.148 1.00 97.31 219 ASN A N 1
ATOM 1767 C CA . ASN A 1 219 ? 6.623 13.456 -23.136 1.00 97.31 219 ASN A CA 1
ATOM 1768 C C . ASN A 1 219 ? 6.990 12.528 -21.969 1.00 97.31 219 ASN A C 1
ATOM 1770 O O . ASN A 1 219 ? 7.634 12.972 -21.009 1.00 97.31 219 ASN A O 1
ATOM 1774 N N . TYR A 1 220 ? 6.652 11.238 -22.055 1.00 97.44 220 TYR A N 1
ATOM 1775 C CA . TYR A 1 220 ? 6.963 10.274 -21.010 1.00 97.44 220 TYR A CA 1
ATOM 1776 C C . TYR A 1 220 ? 8.479 10.030 -20.906 1.00 97.44 220 TYR A C 1
ATOM 1778 O O . TYR A 1 220 ? 9.073 9.193 -21.593 1.00 97.44 220 TYR A O 1
ATOM 1786 N N . ARG A 1 221 ? 9.121 10.767 -19.991 1.00 97.88 221 ARG A N 1
ATOM 1787 C CA . ARG A 1 221 ? 10.583 10.815 -19.809 1.00 97.88 221 ARG A CA 1
ATOM 1788 C C . ARG A 1 221 ? 11.232 9.445 -19.623 1.00 97.88 221 ARG A C 1
ATOM 1790 O O . ARG A 1 221 ? 12.307 9.206 -20.178 1.00 97.88 221 ARG A O 1
ATOM 1797 N N . ASP A 1 222 ? 10.607 8.554 -18.857 1.00 96.00 222 ASP A N 1
ATOM 1798 C CA . ASP A 1 222 ? 11.161 7.221 -18.599 1.00 96.00 222 ASP A CA 1
ATOM 1799 C C . ASP A 1 222 ? 11.149 6.352 -19.859 1.00 96.00 222 ASP A C 1
ATOM 1801 O O . ASP A 1 222 ? 12.157 5.721 -20.178 1.00 96.00 222 ASP A O 1
ATOM 1805 N N . VAL A 1 223 ? 10.074 6.413 -20.648 1.00 98.19 223 VAL A N 1
ATOM 1806 C CA . VAL A 1 223 ? 9.966 5.700 -21.928 1.00 98.19 223 VAL A CA 1
ATOM 1807 C C . VAL A 1 223 ? 10.971 6.246 -22.942 1.00 98.19 223 VAL A C 1
ATOM 1809 O O . VAL A 1 223 ? 11.660 5.471 -23.604 1.00 98.19 223 VAL A O 1
ATOM 1812 N N . GLN A 1 224 ? 11.132 7.571 -23.029 1.00 98.31 224 GLN A N 1
ATOM 1813 C CA . GLN A 1 224 ? 12.149 8.194 -23.886 1.00 98.31 224 GLN A CA 1
ATOM 1814 C C . GLN A 1 224 ? 13.573 7.781 -23.487 1.00 98.31 224 GLN A C 1
ATOM 1816 O O . GLN A 1 224 ? 14.443 7.580 -24.340 1.00 98.31 224 GLN A O 1
ATOM 1821 N N . ARG A 1 225 ? 13.855 7.692 -22.180 1.00 98.19 225 ARG A N 1
ATOM 1822 C CA . ARG A 1 225 ? 15.144 7.202 -21.677 1.00 98.19 225 ARG A CA 1
ATOM 1823 C C . ARG A 1 225 ? 15.353 5.747 -22.091 1.00 98.19 225 ARG A C 1
ATOM 1825 O O . ARG A 1 225 ? 16.403 5.433 -22.646 1.00 98.19 225 ARG A O 1
ATOM 1832 N N . GLU A 1 226 ? 14.362 4.889 -21.875 1.00 97.94 226 GLU A N 1
ATOM 1833 C CA . GLU A 1 226 ? 14.471 3.465 -22.189 1.00 97.94 226 GLU A CA 1
ATOM 1834 C C . GLU A 1 226 ? 14.598 3.206 -23.699 1.00 97.94 226 GLU A C 1
ATOM 1836 O O . GLU A 1 226 ? 15.449 2.421 -24.114 1.00 97.94 226 GLU A O 1
ATOM 1841 N N . MET A 1 227 ? 13.854 3.933 -24.541 1.00 97.81 227 MET A N 1
ATOM 1842 C CA . MET A 1 227 ? 13.966 3.836 -26.002 1.00 97.81 227 MET A CA 1
ATOM 1843 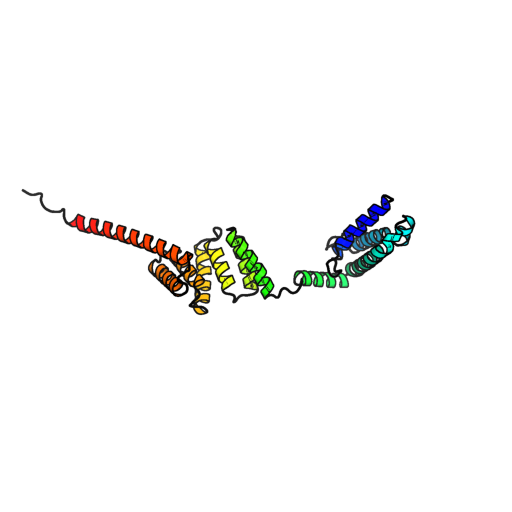C C . MET A 1 227 ? 15.391 4.141 -26.480 1.00 97.81 227 MET A C 1
ATOM 1845 O O . MET A 1 227 ? 15.960 3.380 -27.264 1.00 97.81 227 MET A O 1
ATOM 1849 N N . ARG A 1 228 ? 16.019 5.196 -25.945 1.00 97.69 228 ARG A N 1
ATOM 1850 C CA . ARG A 1 228 ? 17.420 5.528 -26.254 1.00 97.69 228 ARG A CA 1
ATOM 1851 C C . ARG A 1 228 ? 18.375 4.401 -25.857 1.00 97.69 228 ARG A C 1
ATOM 1853 O O . ARG A 1 228 ? 19.261 4.034 -26.632 1.00 97.69 228 ARG A O 1
ATOM 1860 N N . LEU A 1 229 ? 18.191 3.811 -24.674 1.00 97.31 229 LEU A N 1
ATOM 1861 C CA . LEU A 1 229 ? 19.010 2.683 -24.215 1.00 97.31 229 LEU A CA 1
ATOM 1862 C C . LEU A 1 229 ? 18.832 1.441 -25.103 1.00 97.31 229 LEU A C 1
ATOM 1864 O O . LEU A 1 229 ? 19.810 0.746 -25.405 1.00 97.31 229 LEU A O 1
ATOM 1868 N N . LEU A 1 230 ? 17.610 1.166 -25.559 1.00 97.19 230 LEU A N 1
ATOM 1869 C CA . LEU A 1 230 ? 17.319 0.086 -26.500 1.00 97.19 230 LEU A CA 1
ATOM 1870 C C . LEU A 1 230 ? 17.992 0.315 -27.861 1.00 97.19 230 LEU A C 1
ATOM 1872 O O . LEU A 1 230 ? 18.611 -0.598 -28.414 1.00 97.19 230 LEU A O 1
ATOM 1876 N N . GLU A 1 231 ? 17.935 1.532 -28.396 1.00 96.00 231 GLU A N 1
ATOM 1877 C CA . GLU A 1 231 ? 18.612 1.893 -29.646 1.00 96.00 231 GLU A CA 1
ATOM 1878 C C . GLU A 1 231 ? 20.130 1.712 -29.555 1.00 96.00 231 GLU A C 1
ATOM 1880 O O . GLU A 1 231 ? 20.748 1.152 -30.468 1.00 96.00 231 GLU A O 1
ATOM 1885 N N . MET A 1 232 ? 20.735 2.092 -28.426 1.00 95.00 232 MET A N 1
ATOM 1886 C CA . MET A 1 232 ? 22.154 1.844 -28.166 1.00 95.00 232 MET A CA 1
ATOM 1887 C C . MET A 1 232 ? 22.484 0.343 -28.159 1.00 95.00 232 MET A C 1
ATOM 1889 O O . MET A 1 232 ? 23.471 -0.065 -28.782 1.00 95.00 232 MET A O 1
ATOM 1893 N N . ARG A 1 233 ? 21.664 -0.493 -27.499 1.00 95.00 233 ARG A N 1
ATOM 1894 C CA . ARG A 1 233 ? 21.822 -1.963 -27.497 1.00 95.00 233 ARG A CA 1
ATOM 1895 C C . ARG A 1 233 ? 21.742 -2.539 -28.912 1.00 95.00 233 ARG A C 1
ATOM 1897 O O . ARG A 1 233 ? 22.606 -3.325 -29.308 1.00 95.00 233 ARG A O 1
ATOM 1904 N N . LEU A 1 234 ? 20.763 -2.100 -29.700 1.00 93.00 234 LEU A N 1
ATOM 1905 C CA . LEU A 1 234 ? 20.570 -2.541 -31.083 1.00 93.00 234 LEU A CA 1
ATOM 1906 C C . LEU A 1 234 ? 21.735 -2.136 -31.994 1.00 93.00 234 LEU A C 1
ATOM 1908 O O . LEU A 1 234 ? 22.224 -2.965 -32.764 1.00 93.00 234 LEU A O 1
ATOM 1912 N N . ARG A 1 235 ? 22.249 -0.905 -31.871 1.00 93.62 235 ARG A N 1
ATOM 1913 C CA . ARG A 1 235 ? 23.423 -0.446 -32.633 1.00 93.62 235 ARG A CA 1
ATOM 1914 C C . ARG A 1 235 ? 24.667 -1.273 -32.308 1.00 93.62 235 ARG A C 1
ATOM 1916 O O . ARG A 1 235 ? 25.385 -1.673 -33.225 1.00 93.62 235 ARG A O 1
ATOM 1923 N N . LYS A 1 236 ? 24.909 -1.564 -31.023 1.00 91.50 236 LYS A N 1
ATOM 1924 C CA . LYS A 1 236 ? 26.023 -2.424 -30.588 1.00 91.50 236 LYS A CA 1
ATOM 1925 C C . LYS A 1 236 ? 25.894 -3.842 -31.155 1.00 91.50 236 LYS A C 1
ATOM 1927 O O . LYS A 1 236 ? 26.862 -4.341 -31.729 1.00 91.50 236 LYS A O 1
ATOM 1932 N N . ARG A 1 237 ? 24.704 -4.458 -31.079 1.00 90.69 237 ARG A N 1
ATOM 1933 C CA . ARG A 1 237 ? 24.443 -5.785 -31.673 1.00 90.69 237 ARG A CA 1
ATOM 1934 C C . ARG A 1 237 ? 24.671 -5.793 -33.184 1.00 90.69 237 ARG A C 1
ATOM 1936 O O . ARG A 1 237 ? 25.360 -6.679 -33.679 1.00 90.69 237 ARG A O 1
ATOM 1943 N N . LYS A 1 238 ? 24.178 -4.778 -33.904 1.00 90.75 238 LYS A N 1
ATOM 1944 C CA . LYS A 1 238 ? 24.381 -4.639 -35.357 1.00 90.75 238 LYS A CA 1
ATOM 1945 C C . LYS A 1 238 ? 25.865 -4.529 -35.718 1.00 90.75 238 LYS A C 1
ATOM 1947 O O . LYS A 1 238 ? 26.315 -5.222 -36.623 1.00 90.75 238 LYS A O 1
ATOM 1952 N N . LYS A 1 239 ? 26.635 -3.713 -34.985 1.00 90.06 239 LYS A N 1
ATOM 1953 C CA . LYS A 1 239 ? 28.088 -3.571 -35.190 1.00 90.06 239 LYS A CA 1
ATOM 1954 C C . LYS A 1 239 ? 28.827 -4.890 -34.940 1.00 90.06 239 LYS A C 1
ATOM 1956 O O . LYS A 1 239 ? 29.679 -5.262 -35.737 1.00 90.06 239 LYS A O 1
ATOM 1961 N N . SER A 1 240 ? 28.479 -5.607 -33.870 1.00 89.25 240 SER A N 1
ATOM 1962 C CA . SER A 1 240 ? 29.060 -6.923 -33.570 1.00 89.25 240 SER A CA 1
ATOM 1963 C C . SER A 1 240 ? 28.736 -7.954 -34.655 1.00 89.25 240 SER A C 1
ATOM 1965 O O . SER A 1 240 ? 29.630 -8.665 -35.108 1.00 89.25 240 SER A O 1
ATOM 1967 N N . PHE A 1 241 ? 27.485 -7.996 -35.122 1.00 89.88 241 PHE A N 1
ATOM 1968 C CA . PHE A 1 241 ? 27.068 -8.878 -36.211 1.00 89.88 241 PHE A CA 1
ATOM 1969 C C . PHE A 1 241 ? 27.812 -8.572 -37.517 1.00 89.88 241 PHE A C 1
ATOM 1971 O O . PHE A 1 241 ? 28.333 -9.487 -38.145 1.00 89.88 241 PHE A O 1
ATOM 1978 N N . MET A 1 242 ? 27.923 -7.293 -37.895 1.00 89.94 242 MET A N 1
ATOM 1979 C CA . MET A 1 242 ? 28.673 -6.875 -39.086 1.00 89.94 242 MET A CA 1
ATOM 1980 C C . MET A 1 242 ? 30.160 -7.233 -39.000 1.00 89.94 242 MET A C 1
ATOM 1982 O O . MET A 1 242 ? 30.698 -7.713 -39.989 1.00 89.94 242 MET A O 1
ATOM 1986 N N . GLY A 1 243 ? 30.799 -7.060 -37.836 1.00 89.38 243 GLY A N 1
ATOM 1987 C CA . GLY A 1 243 ? 32.196 -7.466 -37.626 1.00 89.38 243 GLY A CA 1
ATOM 1988 C C . GLY A 1 243 ? 32.398 -8.976 -37.791 1.00 89.38 243 GLY A C 1
ATOM 1989 O O . GLY A 1 243 ? 33.254 -9.414 -38.553 1.00 89.38 243 GLY A O 1
ATOM 1990 N N . LYS A 1 244 ? 31.527 -9.788 -37.174 1.00 88.56 244 LYS A N 1
ATOM 1991 C CA . LYS A 1 244 ? 31.557 -11.250 -37.354 1.00 88.56 244 LYS A CA 1
ATOM 1992 C C . LYS A 1 244 ? 31.340 -11.655 -38.814 1.00 88.56 244 LYS A C 1
ATOM 1994 O O . LYS A 1 244 ? 31.985 -12.581 -39.295 1.00 88.56 244 LYS A O 1
ATOM 1999 N N . LEU A 1 245 ? 30.437 -10.972 -39.519 1.00 84.12 245 LEU A N 1
ATOM 2000 C CA . LEU A 1 245 ? 30.157 -11.237 -40.928 1.00 84.12 245 LEU A CA 1
ATOM 2001 C C . LEU A 1 245 ? 31.350 -10.871 -41.825 1.00 84.12 245 LEU A C 1
ATOM 2003 O O . LEU A 1 245 ? 31.676 -11.639 -42.730 1.00 84.12 245 LEU A O 1
ATOM 2007 N N . SER A 1 246 ? 32.024 -9.744 -41.566 1.00 86.88 246 SER A N 1
ATOM 2008 C CA . SER A 1 246 ? 33.236 -9.365 -42.300 1.00 86.88 246 SER A CA 1
ATOM 2009 C C . SER A 1 246 ? 34.381 -10.350 -42.075 1.00 86.88 246 SER A C 1
ATOM 2011 O O . SER A 1 246 ? 35.055 -10.702 -43.040 1.00 86.88 246 SER A O 1
ATOM 2013 N N . ASP A 1 247 ? 34.558 -10.865 -40.854 1.00 86.44 247 ASP A N 1
ATOM 2014 C CA . ASP A 1 247 ? 35.588 -11.868 -40.549 1.00 86.44 247 ASP A CA 1
ATOM 2015 C C . ASP A 1 247 ? 35.318 -13.198 -41.279 1.00 86.44 247 ASP A C 1
ATOM 2017 O O . ASP A 1 247 ? 36.222 -13.809 -41.857 1.00 86.44 247 ASP A O 1
ATOM 2021 N N . LEU A 1 248 ? 34.048 -13.620 -41.328 1.00 80.19 248 LEU A N 1
ATOM 2022 C CA . LEU A 1 248 ? 33.599 -14.821 -42.043 1.00 80.19 248 LEU A CA 1
ATOM 2023 C C . LEU A 1 248 ? 33.798 -14.722 -43.562 1.00 80.19 248 LEU A C 1
ATOM 2025 O O . LEU A 1 248 ? 34.208 -15.697 -44.197 1.00 80.19 248 LEU A O 1
ATOM 2029 N N . LEU A 1 249 ? 33.518 -13.557 -44.149 1.00 80.56 249 LEU A N 1
ATOM 2030 C CA . LEU A 1 249 ? 33.701 -13.316 -45.583 1.00 80.56 249 LEU A CA 1
ATOM 2031 C C . LEU A 1 249 ? 35.181 -13.107 -45.947 1.00 80.56 249 LEU A C 1
ATOM 2033 O O . LEU A 1 249 ? 35.629 -13.607 -46.977 1.00 80.56 249 LEU A O 1
ATOM 2037 N N . GLY A 1 250 ? 35.963 -12.451 -45.084 1.00 66.94 250 GLY A N 1
ATOM 2038 C CA . GLY A 1 250 ? 37.400 -12.223 -45.273 1.00 66.94 250 GLY A CA 1
ATOM 2039 C C . GLY A 1 250 ? 38.260 -13.487 -45.142 1.00 66.94 250 GLY A C 1
ATOM 2040 O O . GLY A 1 250 ? 39.292 -13.606 -45.802 1.00 66.94 250 GLY A O 1
ATOM 2041 N N . SER A 1 251 ? 37.820 -14.473 -44.354 1.00 59.19 251 SER A N 1
ATOM 2042 C CA . SER A 1 251 ? 38.537 -15.745 -44.163 1.00 59.19 251 SER A CA 1
ATOM 2043 C C . SER A 1 251 ? 38.475 -16.683 -45.386 1.00 59.19 251 SER A C 1
ATOM 2045 O O . SER A 1 251 ? 39.393 -17.470 -45.622 1.00 59.19 251 SER A O 1
ATOM 2047 N N . LYS A 1 252 ? 37.460 -16.557 -46.258 1.00 55.19 252 LYS A N 1
ATOM 2048 C CA . LYS A 1 252 ? 37.344 -17.376 -47.485 1.00 55.19 252 LYS A CA 1
ATOM 2049 C C . LYS A 1 252 ? 38.274 -16.949 -48.637 1.00 55.19 252 LYS A C 1
ATOM 2051 O O . LYS A 1 252 ? 38.362 -17.670 -49.626 1.00 55.19 252 LYS A O 1
ATOM 2056 N N . GLY A 1 253 ? 39.003 -15.834 -48.513 1.00 52.22 253 GLY A N 1
ATOM 2057 C CA . GLY A 1 253 ? 39.892 -15.308 -49.563 1.00 52.22 253 GLY A CA 1
ATOM 2058 C C . GLY A 1 253 ? 41.356 -15.779 -49.516 1.00 52.22 253 GLY A C 1
ATOM 2059 O O . GLY A 1 253 ? 42.102 -15.523 -50.458 1.00 52.22 253 GLY A O 1
ATOM 2060 N N . LYS A 1 254 ? 41.799 -16.473 -48.456 1.00 54.28 254 LYS A N 1
ATOM 2061 C CA . LYS A 1 254 ? 43.208 -16.891 -48.276 1.00 54.28 254 LYS A CA 1
ATOM 2062 C C . LYS A 1 254 ? 43.414 -18.405 -48.435 1.00 54.28 254 LYS A C 1
ATOM 2064 O O . LYS A 1 254 ? 43.964 -19.061 -47.560 1.00 54.28 254 LYS A O 1
ATOM 2069 N N . LYS A 1 255 ? 43.013 -18.982 -49.570 1.00 54.47 255 LYS A N 1
ATOM 2070 C CA . LYS A 1 255 ? 43.530 -20.287 -50.036 1.00 54.47 255 LYS A CA 1
ATOM 2071 C C . LYS A 1 255 ? 43.708 -20.284 -51.553 1.00 54.47 255 LYS A C 1
ATOM 2073 O O . LYS A 1 255 ? 42.828 -20.728 -52.278 1.00 54.47 255 LYS A O 1
ATOM 2078 N N . LYS A 1 256 ? 44.857 -19.780 -52.010 1.00 53.28 256 LYS A N 1
ATOM 2079 C CA . LYS A 1 256 ? 45.656 -20.268 -53.156 1.00 53.28 256 LYS A CA 1
ATOM 2080 C C . LYS A 1 256 ? 46.630 -19.171 -53.571 1.00 53.28 256 LYS A C 1
ATOM 2082 O O . LYS A 1 256 ? 46.220 -18.199 -54.189 1.00 53.28 256 LYS A O 1
ATOM 2087 N N . LYS A 1 257 ? 47.905 -19.358 -53.235 1.00 50.56 257 LYS A N 1
ATOM 2088 C CA . LYS A 1 257 ? 49.081 -19.045 -54.067 1.00 50.56 257 LYS A CA 1
ATOM 2089 C C . LYS A 1 257 ? 50.323 -19.458 -53.274 1.00 50.56 257 LYS A C 1
ATOM 2091 O O . LYS A 1 257 ? 51.011 -18.647 -52.675 1.00 50.56 257 LYS A O 1
ATOM 2096 N N . GLY A 1 258 ? 50.528 -20.767 -53.216 1.00 53.03 258 GLY A N 1
ATOM 2097 C CA . GLY A 1 258 ? 51.774 -21.400 -52.804 1.00 53.03 258 GLY A CA 1
ATOM 2098 C C . GLY A 1 258 ? 51.920 -22.623 -53.693 1.00 53.03 258 GLY A C 1
ATOM 2099 O O . GLY A 1 258 ? 51.185 -23.590 -53.514 1.00 53.03 258 GLY A O 1
ATOM 2100 N N . GLY A 1 259 ? 52.742 -22.513 -54.731 1.00 57.88 259 GLY A N 1
ATOM 2101 C CA . GLY A 1 259 ? 52.926 -23.579 -55.708 1.00 57.88 259 GLY A CA 1
ATOM 2102 C C . GLY A 1 259 ? 53.391 -23.059 -57.058 1.00 57.88 259 GLY A C 1
ATOM 2103 O O . GLY A 1 259 ? 52.599 -23.031 -57.999 1.00 57.88 259 GLY A O 1
ATOM 2104 N N . LYS A 1 260 ? 54.645 -22.622 -57.125 1.00 45.94 260 LYS A N 1
ATOM 2105 C CA . LYS A 1 260 ? 55.702 -23.184 -57.978 1.00 45.94 260 LYS A CA 1
ATOM 2106 C C . LYS A 1 260 ? 56.968 -22.357 -57.813 1.00 45.94 260 LYS A C 1
ATOM 2108 O O . LYS A 1 260 ? 56.830 -21.120 -57.712 1.00 45.94 260 LYS A O 1
#

Secondary structure (DSSP, 8-state):
--HHHHHHHHHHHHHHTT--TTS---HHHHHT--TT--HHHHHHHHHHHHHHH-HHHHHHHT-GGGHHHHHHHHHHHHHHHHHHHSHHHHHHHHHHHHHHHT-SS---HHHHHHHHHHHHHHHHHTT-HHHHHHHHHHHHHH-TT-HHHHHHHHHHHHH-TTS-HHHHHHHHHHHHHHHHHH-TT-HHHHHHHHHHHHHTT-HHHHHHHHHHHHHH-TT-HHHHHHHHHHHHHHHHHHHHHHHHHHHHHHHTT-------

Foldseek 3Di:
DDPLLVVLVVLLVCLCVQQDPVRDHDLCVSLVHDLPDDLVSLVVSLVVLCCSLPCVNCVVVVNNVCVVSSVSSNVSSVVSSVQCNDPVSSVVVVVVVVVVVVPPPCCDLLSVLVVLQVQLVVCVVVLVLVSSLVSLVSSCVSVVPDLVSLLSNLSSLVSPPVDDPVVSLVVNVVSLVVCCVVPVLPLSSLQSQLVSVVVVVVLVSNLVSLVSSCVSPVPPVVSVVVNVVSVVVVVVVVVVVVVVVCVVVVVVPPPDDDDD

pLDDT: mean 87.78, std 12.32, range [39.94, 98.62]

Radius of gyration: 34.61 Å; chains: 1; bounding box: 78×47×112 Å